Protein AF-A0A444UTP2-F1 (afdb_monomer_lite)

Foldseek 3Di:
DDDDDDDDDDDDDDDDDDDDDDPPDDPPVPPPDDDPVRVVVVCPDPVNVVVVVVVVVVVVVVVVVVVVVVVVCVVPDDDFDDDDDDDPQLQFAAEDEDPVVCVCVVPVPLPDPPPPAPLAVDDPLQLLVVLLVQLQDADHRYHYPCSQQSDYSDPDPRDPDDCLGSNVSNVLSRVCSNPFSLRRHFDWAWWDWPDPQKTWIKRDGGQGKIKIKIWGNAQAKDKTATPDPQDDQKWFWCDKNDPVDDGGDIDGRRIDIDGGSMITMTIDGDDD

Sequence (272 aa):
MTGEGSPAAETEKNGCVKVKLPEDQEEGLKFTGLSKEELLKVAGTPGWVRTRWALLILFWLGWLGMLAAAIAIIVQAPRCKLVPEQSWWHKGALYRIGAVAAFMDSNGDGTGDLAGHMASLVPQRLLGVYHTLLFTIPGTPVTNYGDEIGLRDEPGQAQKSDPQSLLSLYRSLSDLKGKERSLLYGEFQPLLSSSSSVFSYLRRWDQSERFLVALNFGESPAEVTLQDPLVPPEATVVLSSDPSRQAGVSLGLEKLTLHPSEALLLKFPYVA

Secondary structure (DSSP, 8-state):
--------------------------------PPPHHHHHHHHTSHHHHHHHHHHHHHHHHHHHHHHHHHHHHHHHSPPPPPPPP--GGGGS-EEE---GGGG--SS----S--TT-HHHHS-GGGHHHHHHHHHHSSS--EEETTTTTT--SSTT------TTSHHHHHHHHHHHHHH-HHHHTPEEEEE-BSSTTEEEEEEE-TTSPEEEEEEE-SSS-EEE-B--TTS-SEEEEEEESSTTSPTT-EEESTTEEE-TT-EEEEEEPPP-

Structure (mmCIF, N/CA/C/O backbone):
data_AF-A0A444UTP2-F1
#
_entry.id   AF-A0A444UTP2-F1
#
loop_
_atom_site.group_PDB
_atom_site.id
_atom_site.type_symbol
_atom_site.label_atom_id
_atom_site.label_alt_id
_atom_site.label_comp_id
_atom_site.label_asym_id
_atom_site.label_entity_id
_atom_site.label_seq_id
_atom_site.pdbx_PDB_ins_code
_atom_site.Cartn_x
_atom_site.Cartn_y
_atom_site.Cartn_z
_atom_site.occupancy
_atom_site.B_iso_or_equiv
_atom_site.auth_seq_id
_atom_site.auth_comp_id
_atom_site.auth_asym_id
_atom_site.auth_atom_id
_atom_site.pdbx_PDB_model_num
ATOM 1 N N . MET A 1 1 ? 57.244 -23.702 89.734 1.00 40.88 1 MET A N 1
ATOM 2 C CA . MET A 1 1 ? 56.245 -22.635 89.526 1.00 40.88 1 MET A CA 1
ATOM 3 C C . MET A 1 1 ? 55.156 -22.857 90.578 1.00 40.88 1 MET A C 1
ATOM 5 O O . MET A 1 1 ? 54.270 -23.654 90.329 1.00 40.88 1 MET A O 1
ATOM 9 N N . THR A 1 2 ? 55.381 -22.572 91.870 1.00 31.11 2 THR A N 1
ATOM 10 C CA . THR A 1 2 ? 55.180 -21.271 92.569 1.00 31.11 2 THR A CA 1
ATOM 11 C C . THR A 1 2 ? 53.835 -20.625 92.190 1.00 31.11 2 THR A C 1
ATOM 13 O O . THR A 1 2 ? 53.678 -20.272 91.030 1.00 31.11 2 THR A O 1
ATOM 16 N N . GLY A 1 3 ? 52.847 -20.438 93.068 1.00 30.58 3 GLY A N 1
ATOM 17 C CA . GLY A 1 3 ? 52.829 -20.553 94.525 1.00 30.58 3 GLY A CA 1
ATOM 18 C C . GLY A 1 3 ? 51.412 -20.456 95.113 1.00 30.58 3 GLY A C 1
ATOM 19 O O . GLY A 1 3 ? 50.444 -20.181 94.406 1.00 30.58 3 GLY A O 1
ATOM 20 N N . GLU A 1 4 ? 51.341 -20.732 96.415 1.00 39.34 4 GLU A N 1
ATOM 21 C CA . GLU A 1 4 ? 50.205 -20.531 97.322 1.00 39.34 4 GLU A CA 1
ATOM 22 C C . GLU A 1 4 ? 49.927 -19.041 97.589 1.00 39.34 4 GLU A C 1
ATOM 24 O O . GLU A 1 4 ? 50.823 -18.206 97.465 1.00 39.34 4 GLU A O 1
ATOM 29 N N . GLY A 1 5 ? 48.715 -18.726 98.062 1.00 30.27 5 GLY A N 1
ATOM 30 C CA . GLY A 1 5 ? 48.444 -17.455 98.740 1.00 30.27 5 GLY A CA 1
ATOM 31 C C . GLY A 1 5 ? 46.962 -17.093 98.859 1.00 30.27 5 GLY A C 1
ATOM 32 O O . GLY A 1 5 ? 46.373 -16.571 97.920 1.00 30.27 5 GLY A O 1
ATOM 33 N N . SER A 1 6 ? 46.380 -17.310 100.041 1.00 34.59 6 SER A N 1
ATOM 34 C CA . SER A 1 6 ? 45.286 -16.472 100.576 1.00 34.59 6 SER A CA 1
ATOM 35 C C . SER A 1 6 ? 45.901 -15.144 101.081 1.00 34.59 6 SER A C 1
ATOM 37 O O . SER A 1 6 ? 47.084 -15.179 101.436 1.00 34.59 6 SER A O 1
ATOM 39 N N . PRO A 1 7 ? 45.196 -13.987 101.139 1.00 41.47 7 PRO A N 1
ATOM 40 C CA . PRO A 1 7 ? 44.212 -13.734 102.204 1.00 41.47 7 PRO A CA 1
ATOM 41 C C . PRO A 1 7 ? 43.029 -12.804 101.824 1.00 41.47 7 PRO A C 1
ATOM 43 O O . PRO A 1 7 ? 42.925 -12.274 100.722 1.00 41.47 7 PRO A O 1
ATOM 46 N N . ALA A 1 8 ? 42.123 -12.629 102.789 1.00 40.22 8 ALA A N 1
ATOM 47 C CA . ALA A 1 8 ? 40.955 -11.752 102.771 1.00 40.22 8 ALA A CA 1
ATOM 48 C C . ALA A 1 8 ? 41.286 -10.242 102.820 1.00 40.22 8 ALA A C 1
ATOM 50 O O . ALA A 1 8 ? 42.273 -9.849 103.438 1.00 40.22 8 ALA A O 1
ATOM 51 N N . ALA A 1 9 ? 40.387 -9.410 102.272 1.00 31.97 9 ALA A N 1
ATOM 52 C CA . ALA A 1 9 ? 40.165 -8.018 102.685 1.00 31.97 9 ALA A CA 1
ATOM 53 C C . ALA A 1 9 ? 38.752 -7.535 102.275 1.00 31.97 9 ALA A C 1
ATOM 55 O O . ALA A 1 9 ? 38.414 -7.488 101.093 1.00 31.97 9 ALA A O 1
ATOM 56 N N . GLU A 1 10 ? 37.939 -7.194 103.277 1.00 36.00 10 GLU A N 1
ATOM 57 C CA . GLU A 1 10 ? 36.719 -6.368 103.209 1.00 36.00 10 GLU A CA 1
ATOM 58 C C . GLU A 1 10 ? 37.083 -4.954 102.714 1.00 36.00 10 GLU A C 1
ATOM 60 O O . GLU A 1 10 ? 38.145 -4.444 103.053 1.00 36.00 10 GLU A O 1
ATOM 65 N N . THR A 1 11 ? 36.344 -4.257 101.853 1.00 32.88 11 THR A N 1
ATOM 66 C CA . THR A 1 11 ? 35.195 -3.340 102.069 1.00 32.88 11 THR A CA 1
ATOM 67 C C . THR A 1 11 ? 35.162 -2.504 100.766 1.00 32.88 11 THR A C 1
ATOM 69 O O . THR A 1 11 ? 36.199 -2.308 100.149 1.00 32.88 11 THR A O 1
ATOM 72 N N . GLU A 1 12 ? 34.048 -2.076 100.175 1.00 34.00 12 GLU A N 1
ATOM 73 C CA . GLU A 1 12 ? 33.253 -0.930 100.613 1.00 34.00 12 GLU A CA 1
ATOM 74 C C . GLU A 1 12 ? 32.026 -0.778 99.685 1.00 34.00 12 GLU A C 1
ATOM 76 O O . GLU A 1 12 ? 32.031 -1.163 98.515 1.00 34.00 12 GLU A O 1
ATOM 81 N N . LYS A 1 13 ? 30.944 -0.247 100.252 1.00 47.31 13 LYS A N 1
ATOM 82 C CA . LYS A 1 13 ? 29.592 -0.131 99.688 1.00 47.31 13 LYS A CA 1
ATOM 83 C C . LYS A 1 13 ? 29.551 0.863 98.528 1.00 47.31 13 LYS A C 1
ATOM 85 O O . LYS A 1 13 ? 30.206 1.885 98.622 1.00 47.31 13 LYS A O 1
ATOM 90 N N . ASN A 1 14 ? 28.649 0.659 97.564 1.00 35.50 14 ASN A N 1
ATOM 91 C CA . ASN A 1 14 ? 27.865 1.757 96.984 1.00 35.50 14 ASN A CA 1
ATOM 92 C C . ASN A 1 14 ? 26.527 1.238 96.444 1.00 35.50 14 ASN A C 1
ATOM 94 O O . ASN A 1 14 ? 26.464 0.427 95.522 1.00 35.50 14 ASN A O 1
ATOM 98 N N . GLY A 1 15 ? 25.446 1.679 97.089 1.00 44.31 15 GLY A N 1
ATOM 99 C CA . GLY A 1 15 ? 24.079 1.325 96.740 1.00 44.31 15 GLY A CA 1
ATOM 100 C C . GLY A 1 15 ? 23.636 1.992 95.442 1.00 44.31 15 GLY A C 1
ATOM 101 O O . GLY A 1 15 ? 23.801 3.195 95.266 1.00 44.31 15 GLY A O 1
ATOM 102 N N . CYS A 1 16 ? 23.009 1.219 94.559 1.00 37.94 16 CYS A N 1
ATOM 103 C CA . CYS A 1 16 ? 22.213 1.766 93.470 1.00 37.94 16 CYS A CA 1
ATOM 104 C C . CYS A 1 16 ? 20.740 1.703 93.886 1.00 37.94 16 CYS A C 1
ATOM 106 O O . CYS A 1 16 ? 20.112 0.642 93.906 1.00 37.94 16 CYS A O 1
ATOM 108 N N . VAL A 1 17 ? 20.215 2.855 94.299 1.00 39.88 17 VAL A N 1
ATOM 109 C CA . VAL A 1 17 ? 18.793 3.068 94.567 1.00 39.88 17 VAL A CA 1
ATOM 110 C C . VAL A 1 17 ? 18.045 2.961 93.237 1.00 39.88 17 VAL A C 1
ATOM 112 O O . VAL A 1 17 ? 18.311 3.716 92.306 1.00 39.88 17 VAL A O 1
ATOM 115 N N . LYS A 1 18 ? 17.097 2.022 93.144 1.00 44.66 18 LYS A N 1
ATOM 116 C CA . LYS A 1 18 ? 16.150 1.934 92.024 1.00 44.66 18 LYS A CA 1
ATOM 117 C C . LYS A 1 18 ? 15.232 3.154 92.045 1.00 44.66 18 LYS A C 1
ATOM 119 O O . LYS A 1 18 ? 14.223 3.154 92.746 1.00 44.66 18 LYS A O 1
ATOM 124 N N . VAL A 1 19 ? 15.557 4.164 91.248 1.00 48.91 19 VAL A N 1
ATOM 125 C CA . VAL A 1 19 ? 14.618 5.227 90.887 1.00 48.91 19 VAL A CA 1
ATOM 126 C C . VAL A 1 19 ? 13.938 4.804 89.587 1.00 48.91 19 VAL A C 1
ATOM 128 O O . VAL A 1 19 ? 14.565 4.765 88.533 1.00 48.91 19 VAL A O 1
ATOM 131 N N . LYS A 1 20 ? 12.657 4.432 89.669 1.00 48.50 20 LYS A N 1
ATOM 132 C CA . LYS A 1 20 ? 11.790 4.332 88.491 1.00 48.50 20 LYS A CA 1
ATOM 133 C C . LYS A 1 20 ? 11.393 5.754 88.101 1.00 48.50 20 LYS A C 1
ATOM 135 O O . LYS A 1 20 ? 10.619 6.377 88.821 1.00 48.50 20 LYS A O 1
ATOM 140 N N . LEU A 1 21 ? 11.929 6.248 86.991 1.00 44.38 21 LEU A N 1
ATOM 141 C CA . LEU A 1 21 ? 11.354 7.383 86.273 1.00 44.38 21 LEU A CA 1
ATOM 142 C C . LEU A 1 21 ? 10.344 6.825 85.255 1.00 44.38 21 LEU A C 1
ATOM 144 O O . LEU A 1 21 ? 10.640 5.786 84.658 1.00 44.38 21 LEU A O 1
ATOM 148 N N . PRO A 1 22 ? 9.148 7.422 85.108 1.00 43.16 22 PRO A N 1
ATOM 149 C CA . PRO A 1 22 ? 8.134 6.923 84.186 1.00 43.16 22 PRO A CA 1
ATOM 150 C C . PRO A 1 22 ? 8.636 7.003 82.744 1.00 43.16 22 PRO A C 1
ATOM 152 O O . PRO A 1 22 ? 9.287 7.972 82.358 1.00 43.16 22 PRO A O 1
ATOM 155 N N . GLU A 1 23 ? 8.332 5.970 81.961 1.00 43.88 23 GLU A N 1
ATOM 156 C CA . GLU A 1 23 ? 8.466 5.979 80.507 1.00 43.88 23 GLU A CA 1
ATOM 157 C C . GLU A 1 23 ? 7.463 6.972 79.912 1.00 43.88 23 GLU A C 1
ATOM 159 O O . GLU A 1 23 ? 6.379 6.591 79.475 1.00 43.88 23 GLU A O 1
ATOM 164 N N . ASP A 1 24 ? 7.838 8.245 79.855 1.00 43.91 24 ASP A N 1
ATOM 165 C CA . ASP A 1 24 ? 7.252 9.183 78.901 1.00 43.91 24 ASP A CA 1
ATOM 166 C C . ASP A 1 24 ? 7.898 8.898 77.531 1.00 43.91 24 ASP A C 1
ATOM 168 O O . ASP A 1 24 ? 8.785 9.607 77.053 1.00 43.91 24 ASP A O 1
ATOM 172 N N . GLN A 1 25 ? 7.515 7.758 76.945 1.00 40.00 25 GLN A N 1
ATOM 173 C CA . GLN A 1 25 ? 7.851 7.375 75.578 1.00 40.00 25 GLN A CA 1
ATOM 174 C C . GLN A 1 25 ? 7.022 8.207 74.594 1.00 40.00 25 GLN A C 1
ATOM 176 O O . GLN A 1 25 ? 5.799 8.107 74.549 1.00 40.00 25 GLN A O 1
ATOM 181 N N . GLU A 1 26 ? 7.751 8.962 73.777 1.00 42.97 26 GLU A N 1
ATOM 182 C CA . GLU A 1 26 ? 7.474 9.219 72.364 1.00 42.97 26 GLU A CA 1
ATOM 183 C C . GLU A 1 26 ? 6.091 9.800 72.028 1.00 42.97 26 GLU A C 1
ATOM 185 O O . GLU A 1 26 ? 5.125 9.092 71.735 1.00 42.97 26 GLU A O 1
ATOM 190 N N . GLU A 1 27 ? 6.055 11.130 71.902 1.00 42.25 27 GLU A N 1
ATOM 191 C CA . GLU A 1 27 ? 5.113 11.844 71.036 1.00 42.25 27 GLU A CA 1
ATOM 192 C C . GLU A 1 27 ? 5.317 11.449 69.558 1.00 42.25 27 GLU A C 1
ATOM 194 O O . GLU A 1 27 ? 5.752 12.227 68.712 1.00 42.25 27 GLU A O 1
ATOM 199 N N . GLY A 1 28 ? 4.988 10.210 69.210 1.00 42.16 28 GLY A N 1
ATOM 200 C CA . GLY A 1 28 ? 4.460 9.917 67.891 1.00 42.16 28 GLY A CA 1
ATOM 201 C C . GLY A 1 28 ? 2.991 10.305 67.925 1.00 42.16 28 GLY A C 1
ATOM 202 O O . GLY A 1 28 ? 2.258 9.800 68.774 1.00 42.16 28 GLY A O 1
ATOM 203 N N . LEU A 1 29 ? 2.542 11.182 67.023 1.00 51.19 29 LEU A N 1
ATOM 204 C CA . LEU A 1 29 ? 1.120 11.406 66.737 1.00 51.19 29 LEU A CA 1
ATOM 205 C C . LEU A 1 29 ? 0.493 10.072 66.299 1.00 51.19 29 LEU A C 1
ATOM 207 O O . LEU A 1 29 ? 0.354 9.764 65.116 1.00 51.19 29 LEU A O 1
ATOM 211 N N . LYS A 1 30 ? 0.181 9.229 67.281 1.00 52.62 30 LYS A N 1
ATOM 212 C CA . LYS A 1 30 ? -0.397 7.908 67.122 1.00 52.62 30 LYS A CA 1
ATOM 213 C C . LYS A 1 30 ? -1.819 8.157 66.678 1.00 52.62 30 LYS A C 1
ATOM 215 O O . LYS A 1 30 ? -2.626 8.623 67.471 1.00 52.62 30 LYS A O 1
ATOM 220 N N . PHE A 1 31 ? -2.073 7.924 65.393 1.00 55.53 31 PHE A N 1
ATOM 221 C CA . PHE A 1 31 ? -3.365 8.101 64.740 1.00 55.53 31 PHE A CA 1
ATOM 222 C C . PHE A 1 31 ? -4.510 7.698 65.683 1.00 55.53 31 PHE A C 1
ATOM 224 O O . PHE A 1 31 ? -4.752 6.513 65.922 1.00 55.53 31 PHE A O 1
ATOM 231 N N . THR A 1 32 ? -5.181 8.697 66.255 1.00 63.25 32 THR A N 1
ATOM 232 C CA . THR A 1 32 ? -6.295 8.539 67.191 1.00 63.25 32 THR A CA 1
ATOM 233 C C . THR A 1 32 ? -7.563 8.252 66.394 1.00 63.25 32 THR A C 1
ATOM 235 O O . THR A 1 32 ? -8.497 9.046 66.332 1.00 63.25 32 THR A O 1
ATOM 238 N N . GLY A 1 33 ? -7.585 7.112 65.704 1.00 71.62 33 GLY A N 1
ATOM 239 C CA . GLY A 1 33 ? -8.826 6.609 65.128 1.00 71.62 33 GLY A CA 1
ATOM 240 C C . GLY A 1 33 ? -9.875 6.413 66.228 1.00 71.62 33 GLY A C 1
ATOM 241 O O . GLY A 1 33 ? -9.533 6.073 67.360 1.00 71.62 33 GLY A O 1
ATOM 242 N N . LEU A 1 34 ? -11.154 6.607 65.896 1.00 76.00 34 LEU A N 1
ATOM 243 C CA . LEU A 1 34 ? -12.249 6.252 66.802 1.00 76.00 34 LEU A CA 1
ATOM 244 C C . LEU A 1 34 ? -12.203 4.749 67.119 1.00 76.00 34 LEU A C 1
ATOM 246 O O . LEU A 1 34 ? -12.039 3.924 66.214 1.00 76.00 34 LEU A O 1
ATOM 250 N N . SER A 1 35 ? -12.427 4.380 68.381 1.00 80.69 35 SER A N 1
ATOM 251 C CA . SER A 1 35 ? -12.623 2.975 68.748 1.00 80.69 35 SER A CA 1
ATOM 252 C C . SER A 1 35 ? -13.912 2.418 68.115 1.00 80.69 35 SER A C 1
ATOM 254 O O . SER A 1 35 ? -14.852 3.157 67.812 1.00 80.69 35 SER A O 1
ATOM 256 N N . LYS A 1 36 ? -13.995 1.093 67.908 1.00 78.69 36 LYS A N 1
ATOM 257 C CA . LYS A 1 36 ? -15.171 0.424 67.301 1.00 78.69 36 LYS A CA 1
ATOM 258 C C . LYS A 1 36 ? -16.488 0.826 67.978 1.00 78.69 36 LYS A C 1
ATOM 260 O O . LYS A 1 36 ? -17.503 1.006 67.310 1.00 78.69 36 LYS A O 1
ATOM 265 N N . GLU A 1 37 ? -16.470 0.944 69.300 1.00 79.00 37 GLU A N 1
ATOM 266 C CA . GLU A 1 37 ? -17.649 1.243 70.113 1.00 79.00 37 GLU A CA 1
ATOM 267 C C . GLU A 1 37 ? -18.096 2.699 69.965 1.00 79.00 37 GLU A C 1
ATOM 269 O O . GLU A 1 37 ? -19.291 2.975 69.850 1.00 79.00 37 GLU A O 1
ATOM 274 N N . GLU A 1 38 ? -17.146 3.631 69.894 1.00 78.88 38 GLU A N 1
ATOM 275 C CA . GLU A 1 38 ? -17.419 5.044 69.626 1.00 78.88 38 GLU A CA 1
ATOM 276 C C . GLU A 1 38 ? -17.933 5.245 68.197 1.00 78.88 38 GLU A C 1
ATOM 278 O O . GLU A 1 38 ? -18.859 6.026 67.969 1.00 78.88 38 GLU A O 1
ATOM 283 N N . LEU A 1 39 ? -17.397 4.488 67.236 1.00 76.38 39 LEU A N 1
ATOM 284 C CA . LEU A 1 39 ? -17.802 4.567 65.835 1.00 76.38 39 LEU A CA 1
ATOM 285 C C . LEU A 1 39 ? -19.239 4.070 65.637 1.00 76.38 39 LEU A C 1
ATOM 287 O O . LEU A 1 39 ? -20.014 4.688 64.909 1.00 76.38 39 LEU A O 1
ATOM 291 N N . LEU A 1 40 ? -19.628 2.991 66.322 1.00 78.75 40 LEU A N 1
ATOM 292 C CA . LEU A 1 40 ? -20.988 2.450 66.256 1.00 78.75 40 LEU A CA 1
ATOM 293 C C . LEU A 1 40 ? -22.035 3.396 66.864 1.00 78.75 40 LEU A C 1
ATOM 295 O O . LEU A 1 40 ? -23.143 3.482 66.330 1.00 78.75 40 LEU A O 1
ATOM 299 N N . LYS A 1 41 ? -21.684 4.153 67.918 1.00 78.44 41 LYS A N 1
ATOM 300 C CA . LYS A 1 41 ? -22.572 5.175 68.507 1.00 78.44 41 LYS A CA 1
ATOM 301 C C . LYS A 1 41 ? -22.927 6.272 67.501 1.00 78.44 41 LYS A C 1
ATOM 303 O O . LYS A 1 41 ? -24.083 6.681 67.427 1.00 78.44 41 LYS A O 1
ATOM 308 N N . VAL A 1 42 ? -21.959 6.716 66.697 1.00 76.69 42 VAL A N 1
ATOM 309 C CA . VAL A 1 42 ? -22.180 7.733 65.653 1.00 76.69 42 VAL A CA 1
ATOM 310 C C . VAL A 1 42 ? -22.856 7.122 64.418 1.00 76.69 42 VAL A C 1
ATOM 312 O O . VAL A 1 42 ? -23.779 7.716 63.852 1.00 76.69 42 VAL A O 1
ATOM 315 N N . ALA A 1 43 ? -22.458 5.907 64.031 1.00 76.12 43 ALA A N 1
ATOM 316 C CA . ALA A 1 43 ? -22.935 5.237 62.823 1.00 76.12 43 ALA A CA 1
ATOM 317 C C . ALA A 1 43 ? -24.424 4.843 62.858 1.00 76.12 43 ALA A C 1
ATOM 319 O O . ALA A 1 43 ? -25.044 4.726 61.801 1.00 76.12 43 ALA A O 1
ATOM 320 N N . GLY A 1 44 ? -24.999 4.644 64.050 1.00 78.44 44 GLY A N 1
ATOM 321 C CA . GLY A 1 44 ? -26.414 4.301 64.235 1.00 78.44 44 GLY A CA 1
ATOM 322 C C . GLY A 1 44 ? -27.383 5.489 64.194 1.00 78.44 44 GLY A C 1
ATOM 323 O O . GLY A 1 44 ? -28.595 5.283 64.234 1.00 78.44 44 GLY A O 1
ATOM 324 N N . THR A 1 45 ? -26.888 6.730 64.124 1.00 88.62 45 THR A N 1
ATOM 325 C CA . THR A 1 45 ? -27.760 7.913 64.123 1.00 88.62 45 THR A CA 1
ATOM 326 C C . THR A 1 45 ? -28.621 7.974 62.850 1.00 88.62 45 THR A C 1
ATOM 328 O O . THR A 1 45 ? -28.130 7.702 61.750 1.00 88.62 45 THR A O 1
ATOM 331 N N . PRO A 1 46 ? -29.908 8.365 62.941 1.00 85.50 46 PRO A N 1
ATOM 332 C CA . PRO A 1 46 ? -30.815 8.373 61.788 1.00 85.50 46 PRO A CA 1
ATOM 333 C C . PRO A 1 46 ? -30.349 9.307 60.660 1.00 85.50 46 PRO A C 1
ATOM 335 O O . PRO A 1 46 ? -30.605 9.026 59.490 1.00 85.50 46 PRO A O 1
ATOM 338 N N . GLY A 1 47 ? -29.624 10.383 60.991 1.00 87.38 47 GLY A N 1
ATOM 339 C CA . GLY A 1 47 ? -28.971 11.253 60.010 1.00 87.38 47 GLY A CA 1
ATOM 340 C C . GLY A 1 47 ? -27.884 10.524 59.216 1.00 87.38 47 GLY A C 1
ATOM 341 O O . GLY A 1 47 ? -27.918 10.537 57.988 1.00 87.38 47 GLY A O 1
ATOM 342 N N . TRP A 1 48 ? -26.975 9.813 59.893 1.00 85.31 48 TRP A N 1
ATOM 343 C CA . TRP A 1 48 ? -25.893 9.080 59.229 1.00 85.31 48 TRP A CA 1
ATOM 344 C C . TRP A 1 48 ? -26.390 7.878 58.422 1.00 85.31 48 TRP A C 1
ATOM 346 O O . TRP A 1 48 ? -25.897 7.616 57.325 1.00 85.31 48 TRP A O 1
ATOM 356 N N . VAL A 1 49 ? -27.428 7.187 58.906 1.00 87.75 49 VAL A N 1
ATOM 357 C CA . VAL A 1 49 ? -28.080 6.104 58.157 1.00 87.75 49 VAL A CA 1
ATOM 358 C C . VAL A 1 49 ? -28.653 6.626 56.836 1.00 87.75 49 VAL A C 1
ATOM 360 O O . VAL A 1 49 ? -28.407 6.015 55.795 1.00 87.75 49 VAL A O 1
ATOM 363 N N . ARG A 1 50 ? -29.357 7.769 56.844 1.00 91.81 50 ARG A N 1
ATOM 364 C CA . ARG A 1 50 ? -29.873 8.406 55.617 1.00 91.81 50 ARG A CA 1
ATOM 365 C C . ARG A 1 50 ? -28.746 8.820 54.672 1.00 91.81 50 ARG A C 1
ATOM 367 O O . ARG A 1 50 ? -28.836 8.528 53.484 1.00 91.81 50 ARG A O 1
ATOM 374 N N . THR A 1 51 ? -27.673 9.418 55.192 1.00 93.19 51 THR A N 1
ATOM 375 C CA . THR A 1 51 ? -26.496 9.793 54.392 1.00 93.19 51 THR A CA 1
ATOM 376 C C . THR A 1 51 ? -25.839 8.579 53.741 1.00 93.19 51 THR A C 1
ATOM 378 O O . THR A 1 51 ? -25.533 8.617 52.554 1.00 93.19 51 THR A O 1
ATOM 381 N N . ARG A 1 52 ? -25.688 7.460 54.462 1.00 92.75 52 ARG A N 1
ATOM 382 C CA . ARG A 1 52 ? -25.133 6.217 53.902 1.00 92.75 52 ARG A CA 1
ATOM 383 C C . ARG A 1 52 ? -26.003 5.655 52.780 1.00 92.75 52 ARG A C 1
ATOM 385 O O . ARG A 1 52 ? -25.467 5.253 51.754 1.00 92.75 52 ARG A O 1
ATOM 392 N N . TRP A 1 53 ? -27.325 5.635 52.955 1.00 94.12 53 TRP A N 1
ATOM 393 C CA . TRP A 1 53 ? -28.246 5.211 51.896 1.00 94.12 53 TRP A CA 1
ATOM 394 C C . TRP A 1 53 ? -28.195 6.148 50.684 1.00 94.12 53 TRP A C 1
ATOM 396 O O . TRP A 1 53 ? -28.146 5.662 49.560 1.00 94.12 53 TRP A O 1
ATOM 406 N N . ALA A 1 54 ? -28.128 7.467 50.892 1.00 95.81 54 ALA A N 1
ATOM 407 C CA . ALA A 1 54 ? -27.980 8.437 49.808 1.00 95.81 54 ALA A CA 1
ATOM 408 C C . ALA A 1 54 ? -26.665 8.242 49.031 1.00 95.81 54 ALA A C 1
ATOM 410 O O . ALA A 1 54 ? -26.686 8.185 47.804 1.00 95.81 54 ALA A O 1
ATOM 411 N N . LEU A 1 55 ? -25.540 8.063 49.734 1.00 95.94 55 LEU A N 1
ATOM 412 C CA . LEU A 1 55 ? -24.238 7.771 49.124 1.00 95.94 55 LEU A CA 1
ATOM 413 C C . LEU A 1 55 ? -24.242 6.434 48.373 1.00 95.94 55 LEU A C 1
ATOM 415 O O . LEU A 1 55 ? -23.687 6.352 47.282 1.00 95.94 55 LEU A O 1
ATOM 419 N N . LEU A 1 56 ? -24.896 5.403 48.918 1.00 96.69 56 LEU A N 1
ATOM 420 C CA . LEU A 1 56 ? -25.016 4.099 48.266 1.00 96.69 56 LEU A CA 1
ATOM 421 C C . LEU A 1 56 ? -25.849 4.190 46.979 1.00 96.69 56 LEU A C 1
ATOM 423 O O . LEU A 1 56 ? -25.457 3.633 45.958 1.00 96.69 56 LEU A O 1
ATOM 427 N N . ILE A 1 57 ? -26.969 4.917 47.005 1.00 97.44 57 ILE A N 1
ATOM 428 C CA . ILE A 1 57 ? -27.796 5.159 45.814 1.00 97.44 57 ILE A CA 1
ATOM 429 C C . ILE A 1 57 ? -26.995 5.932 44.763 1.00 97.44 57 ILE A C 1
ATOM 431 O O . ILE A 1 57 ? -26.981 5.538 43.601 1.00 97.44 57 ILE A O 1
ATOM 435 N N . LEU A 1 58 ? -26.291 6.993 45.163 1.00 97.81 58 LEU A N 1
ATOM 436 C CA . LEU A 1 58 ? -25.484 7.807 44.252 1.00 97.81 58 LEU A CA 1
ATOM 437 C C . LEU A 1 58 ? -24.335 6.992 43.641 1.00 97.81 58 LEU A C 1
ATOM 439 O O . LEU A 1 58 ? -24.086 7.098 42.442 1.00 97.81 58 LEU A O 1
ATOM 443 N N . PHE A 1 59 ? -23.701 6.117 44.427 1.00 97.94 59 PHE A N 1
ATOM 444 C CA . PHE A 1 59 ? -22.706 5.162 43.940 1.00 97.94 59 PHE A CA 1
ATOM 445 C C . PHE A 1 59 ? -23.283 4.235 42.863 1.00 97.94 59 PHE A C 1
ATOM 447 O O . PHE A 1 59 ? -22.704 4.129 41.785 1.00 97.94 59 PHE A O 1
ATOM 454 N N . TRP A 1 60 ? -24.437 3.606 43.108 1.00 98.06 60 TRP A N 1
ATOM 455 C CA . TRP A 1 60 ? -25.059 2.709 42.128 1.00 98.06 60 TRP A CA 1
ATOM 456 C C . TRP A 1 60 ? -25.566 3.441 40.885 1.00 98.06 60 TRP A C 1
ATOM 458 O O . TRP A 1 60 ? -25.430 2.914 39.784 1.00 98.06 60 TRP A O 1
ATOM 468 N N . LEU A 1 61 ? -26.096 4.659 41.028 1.00 98.06 61 LEU A N 1
ATOM 469 C CA . LEU A 1 61 ? -26.471 5.502 39.891 1.00 98.06 61 LEU A CA 1
ATOM 470 C C . LEU A 1 61 ? -25.249 5.879 39.047 1.00 98.06 61 LEU A C 1
ATOM 472 O O . LEU A 1 61 ? -25.301 5.771 37.825 1.00 98.06 61 LEU A O 1
ATOM 476 N N . GLY A 1 62 ? -24.140 6.266 39.683 1.00 98.06 62 GLY A N 1
ATOM 477 C CA . GLY A 1 62 ? -22.879 6.546 38.997 1.00 98.06 62 GLY A CA 1
ATOM 478 C C . GLY A 1 62 ? -22.303 5.308 38.309 1.00 98.06 62 GLY A C 1
ATOM 479 O O . GLY A 1 62 ? -21.878 5.387 37.159 1.00 98.06 62 GLY A O 1
ATOM 480 N N . TRP A 1 63 ? -22.351 4.150 38.972 1.00 98.19 63 TRP A N 1
ATOM 481 C CA . TRP A 1 63 ? -21.899 2.876 38.413 1.00 98.19 63 TRP A CA 1
ATOM 482 C C . TRP A 1 63 ? -22.740 2.449 37.202 1.00 98.19 63 TRP A C 1
ATOM 484 O O . TRP A 1 63 ? -22.186 2.131 36.151 1.00 98.19 63 TRP A O 1
ATOM 494 N N . LEU A 1 64 ? -24.072 2.514 37.306 1.00 98.31 64 LEU A N 1
ATOM 495 C CA . LEU A 1 64 ? -24.985 2.231 36.193 1.00 98.31 64 LEU A CA 1
ATOM 496 C C . LEU A 1 64 ? -24.808 3.232 35.047 1.00 98.31 64 LEU A C 1
ATOM 498 O O . LEU A 1 64 ? -24.827 2.834 33.885 1.00 98.31 64 LEU A O 1
ATOM 502 N N . GLY A 1 65 ? -24.597 4.514 35.357 1.00 98.25 65 GLY A N 1
ATOM 503 C CA . GLY A 1 65 ? -24.305 5.546 34.363 1.00 98.25 65 GLY A CA 1
ATOM 504 C C . GLY A 1 65 ? -22.997 5.279 33.617 1.00 98.25 65 GLY A C 1
ATOM 505 O O . GLY A 1 65 ? -22.964 5.353 32.391 1.00 98.25 65 GLY A O 1
ATOM 506 N N . MET A 1 66 ? -21.940 4.891 34.335 1.00 97.88 66 MET A N 1
ATOM 507 C CA . MET A 1 66 ? -20.657 4.502 33.743 1.00 97.88 66 MET A CA 1
ATOM 508 C C . MET A 1 66 ? -20.799 3.257 32.857 1.00 97.88 66 MET A C 1
ATOM 510 O O . MET A 1 66 ? -20.267 3.233 31.748 1.00 97.88 66 MET A O 1
ATOM 514 N N . LEU A 1 67 ? -21.563 2.253 33.301 1.00 98.06 67 LEU A N 1
ATOM 515 C CA . LEU A 1 67 ? -21.861 1.055 32.515 1.00 98.06 67 LEU A CA 1
ATOM 516 C C . LEU A 1 67 ? -22.627 1.400 31.229 1.00 98.06 67 LEU A C 1
ATOM 518 O O . LEU A 1 67 ? -22.262 0.938 30.149 1.00 98.06 67 LEU A O 1
ATOM 522 N N . ALA A 1 68 ? -23.663 2.236 31.325 1.00 97.94 68 ALA A N 1
ATOM 523 C CA . ALA A 1 68 ? -24.444 2.674 30.174 1.00 97.94 68 ALA A CA 1
ATOM 524 C C . ALA A 1 68 ? -23.595 3.482 29.181 1.00 97.94 68 ALA A C 1
ATOM 526 O O . ALA A 1 68 ? -23.693 3.257 27.976 1.00 97.94 68 ALA A O 1
ATOM 527 N N . ALA A 1 69 ? -22.723 4.368 29.672 1.00 97.56 69 ALA A N 1
ATOM 528 C CA . ALA A 1 69 ? -21.788 5.117 28.838 1.00 97.56 69 ALA A CA 1
ATOM 529 C C . ALA A 1 69 ? -20.797 4.188 28.117 1.00 97.56 69 ALA A C 1
ATOM 531 O O . ALA A 1 69 ? -20.578 4.345 26.918 1.00 97.56 69 ALA A O 1
ATOM 532 N N . ALA A 1 70 ? -20.256 3.179 28.809 1.00 97.56 70 ALA A N 1
ATOM 533 C CA . ALA A 1 70 ? -19.373 2.186 28.198 1.00 97.56 70 ALA A CA 1
ATOM 534 C C . ALA A 1 70 ? -20.077 1.408 27.072 1.00 97.56 70 ALA A C 1
ATOM 536 O O . ALA A 1 70 ? -19.525 1.257 25.982 1.00 97.56 70 ALA A O 1
ATOM 537 N N . ILE A 1 71 ? -21.323 0.975 27.298 1.00 97.31 71 ILE A N 1
ATOM 538 C CA . ILE A 1 71 ? -22.139 0.309 26.272 1.00 97.31 71 ILE A CA 1
ATOM 539 C C . ILE A 1 71 ? -22.411 1.260 25.098 1.00 97.31 71 ILE A C 1
ATOM 541 O O . ILE A 1 71 ? -22.266 0.864 23.943 1.00 97.31 71 ILE A O 1
ATOM 545 N N . ALA A 1 72 ? -22.763 2.518 25.375 1.00 96.88 72 ALA A N 1
ATOM 546 C CA . ALA A 1 72 ? -23.038 3.514 24.345 1.00 96.88 72 ALA A CA 1
ATOM 547 C C . ALA A 1 72 ? -21.816 3.774 23.450 1.00 96.88 72 ALA A C 1
ATOM 549 O O . ALA A 1 72 ? -21.973 3.814 22.231 1.00 96.88 72 ALA A O 1
ATOM 550 N N . ILE A 1 73 ? -20.609 3.870 24.024 1.00 96.00 73 ILE A N 1
ATOM 551 C CA . ILE A 1 73 ? -19.358 4.026 23.264 1.00 96.00 73 ILE A CA 1
ATOM 552 C C . ILE A 1 73 ? -19.146 2.834 22.322 1.00 96.00 73 ILE A C 1
ATOM 554 O O . ILE A 1 73 ? -18.854 3.037 21.149 1.00 96.00 73 ILE A O 1
ATOM 558 N N . ILE A 1 74 ? -19.342 1.599 22.796 1.00 94.50 74 ILE A N 1
ATOM 559 C CA . ILE A 1 74 ? -19.162 0.390 21.970 1.00 94.50 74 ILE A CA 1
ATOM 560 C C . ILE A 1 74 ? -20.181 0.337 20.824 1.00 94.50 74 ILE A C 1
ATOM 562 O O . ILE A 1 74 ? -19.838 -0.054 19.712 1.00 94.50 74 ILE A O 1
ATOM 566 N N . VAL A 1 75 ? -21.434 0.719 21.082 1.00 94.38 75 VAL A N 1
ATOM 567 C CA . VAL A 1 75 ? -22.502 0.697 20.069 1.00 94.38 75 VAL A CA 1
ATOM 568 C C . VAL A 1 75 ? -22.315 1.795 19.019 1.00 94.38 75 VAL A C 1
ATOM 570 O O . VAL A 1 75 ? -22.620 1.567 17.850 1.00 94.38 75 VAL A O 1
ATOM 573 N N . GLN A 1 76 ? -21.825 2.971 19.420 1.00 93.19 76 GLN A N 1
ATOM 574 C CA . GLN A 1 76 ? -21.580 4.100 18.516 1.00 93.19 76 GLN A CA 1
ATOM 575 C C . GLN A 1 76 ? -20.252 3.987 17.760 1.00 93.19 76 GLN A C 1
ATOM 577 O O . GLN A 1 76 ? -20.110 4.593 16.699 1.00 93.19 76 GLN A O 1
ATOM 582 N N . ALA A 1 77 ? -19.285 3.228 18.283 1.00 90.44 77 ALA A N 1
ATOM 583 C CA . ALA A 1 77 ? -18.006 3.031 17.620 1.00 90.44 77 ALA A CA 1
ATOM 584 C C . ALA A 1 77 ? -18.210 2.374 16.239 1.00 90.44 77 ALA A C 1
ATOM 586 O O . ALA A 1 77 ? -18.866 1.328 16.140 1.00 90.44 77 ALA A O 1
ATOM 587 N N . PRO A 1 78 ? -17.653 2.955 15.159 1.00 87.62 78 PRO A N 1
ATOM 588 C CA . PRO A 1 78 ? -17.730 2.350 13.840 1.00 87.62 78 PRO A CA 1
ATOM 589 C C . PRO A 1 78 ? -17.035 0.987 13.863 1.00 87.62 78 PRO A C 1
ATOM 591 O O . PRO A 1 78 ? -15.966 0.816 14.449 1.00 87.62 78 PRO A O 1
ATOM 594 N N . ARG A 1 79 ? -17.659 -0.006 13.229 1.00 87.12 79 ARG A N 1
ATOM 595 C CA . ARG A 1 79 ? -17.087 -1.351 13.129 1.00 87.12 79 ARG A CA 1
ATOM 596 C C . ARG A 1 79 ? -15.976 -1.366 12.089 1.00 87.12 79 ARG A C 1
ATOM 598 O O . ARG A 1 79 ? -16.122 -0.758 11.031 1.00 87.12 79 ARG A O 1
ATOM 605 N N . CYS A 1 80 ? -14.925 -2.134 12.355 1.00 84.50 80 CYS A N 1
ATOM 606 C CA . CYS A 1 80 ? -13.903 -2.410 11.353 1.00 84.50 80 CYS A CA 1
ATOM 607 C C . CYS A 1 80 ? -14.512 -3.152 10.157 1.00 84.50 80 CYS A C 1
ATOM 609 O O . CYS A 1 80 ? -15.416 -3.986 10.304 1.00 84.50 80 CYS A O 1
ATOM 611 N N . LYS A 1 81 ? -13.981 -2.885 8.967 1.00 87.94 81 LYS A N 1
ATOM 612 C CA . LYS A 1 81 ? -14.358 -3.594 7.743 1.00 87.94 81 LYS A CA 1
ATOM 613 C C . LYS A 1 81 ? -13.941 -5.062 7.869 1.00 87.94 81 LYS A C 1
ATOM 615 O O . LYS A 1 81 ? -12.800 -5.365 8.223 1.00 87.94 81 LYS A O 1
ATOM 620 N N . LEU A 1 82 ? -14.861 -5.983 7.574 1.00 88.19 82 LEU A N 1
ATOM 621 C CA . LEU A 1 82 ? -14.567 -7.418 7.599 1.00 88.19 82 LEU A CA 1
ATOM 622 C C . LEU A 1 82 ? -13.458 -7.742 6.593 1.00 88.19 82 LEU A C 1
ATOM 624 O O . LEU A 1 82 ? -13.491 -7.279 5.451 1.00 88.19 82 LEU A O 1
ATOM 628 N N . VAL A 1 83 ? -12.483 -8.546 7.019 1.00 88.25 83 VAL A N 1
ATOM 629 C CA . VAL A 1 83 ? -11.439 -9.045 6.121 1.00 88.25 83 VAL A CA 1
ATOM 630 C C . VAL A 1 83 ? -12.089 -10.039 5.154 1.00 88.25 83 VAL A C 1
ATOM 632 O O . VAL A 1 83 ? -12.696 -11.007 5.619 1.00 88.25 83 VAL A O 1
ATOM 635 N N . PRO A 1 84 ? -12.004 -9.815 3.832 1.00 88.44 84 PRO A N 1
ATOM 636 C CA . PRO A 1 84 ? -12.593 -10.723 2.857 1.00 88.44 84 PRO A CA 1
ATOM 637 C C . PRO A 1 84 ? -11.897 -12.088 2.909 1.00 88.44 84 PRO A C 1
ATOM 639 O O . PRO A 1 84 ? -10.684 -12.156 3.108 1.00 88.44 84 PRO A O 1
ATOM 642 N N . GLU A 1 85 ? -12.638 -13.174 2.693 1.00 89.12 85 GLU A N 1
ATOM 643 C CA . GLU A 1 85 ? -12.047 -14.509 2.574 1.00 89.12 85 GLU A CA 1
ATOM 644 C C . GLU A 1 85 ? -11.145 -14.562 1.329 1.00 89.12 85 GLU A C 1
ATOM 646 O O . GLU A 1 85 ? -11.576 -14.249 0.220 1.00 89.12 85 GLU A O 1
ATOM 651 N N . GLN A 1 86 ? -9.867 -14.901 1.520 1.00 86.31 86 GLN A N 1
ATOM 652 C CA . GLN A 1 86 ? -8.862 -14.906 0.457 1.00 86.31 86 GLN A CA 1
ATOM 653 C C . GLN A 1 86 ? -8.369 -16.324 0.180 1.00 86.31 86 GLN A C 1
ATOM 655 O O . GLN A 1 86 ? -7.846 -17.001 1.070 1.00 86.31 86 GLN A O 1
ATOM 660 N N . SER A 1 87 ? -8.437 -16.731 -1.085 1.00 91.44 87 SER A N 1
ATOM 661 C CA . SER A 1 87 ? -7.724 -17.904 -1.594 1.00 91.44 87 SER A CA 1
ATOM 662 C C . SER A 1 87 ? -6.204 -17.755 -1.441 1.00 91.44 87 SER A C 1
ATOM 664 O O . SER A 1 87 ? -5.677 -16.646 -1.326 1.00 91.44 87 SER A O 1
ATOM 666 N N . TRP A 1 88 ? -5.473 -18.872 -1.459 1.00 90.88 88 TRP A N 1
ATOM 667 C CA . TRP A 1 88 ? -4.024 -18.877 -1.221 1.00 90.88 88 TRP A CA 1
ATOM 668 C C . TRP A 1 88 ? -3.233 -18.024 -2.231 1.00 90.88 88 TRP A C 1
ATOM 670 O O . TRP A 1 88 ? -2.249 -17.399 -1.844 1.00 90.88 88 TRP A O 1
ATOM 680 N N . TRP A 1 89 ? -3.692 -17.927 -3.485 1.00 88.81 89 TRP A N 1
ATOM 681 C CA . TRP A 1 89 ? -3.028 -17.165 -4.553 1.00 88.81 89 TRP A CA 1
ATOM 682 C C . TRP A 1 89 ? -3.172 -15.640 -4.437 1.00 88.81 89 TRP A C 1
ATOM 684 O O . TRP A 1 89 ? -2.444 -14.914 -5.105 1.00 88.81 89 TRP A O 1
ATOM 694 N N . HIS A 1 90 ? -4.067 -15.119 -3.591 1.00 86.62 90 HIS A N 1
ATOM 695 C CA . HIS A 1 90 ? -4.182 -13.670 -3.357 1.00 86.62 90 HIS A CA 1
ATOM 696 C C . HIS A 1 90 ? -3.163 -13.140 -2.333 1.00 86.62 90 HIS A C 1
ATOM 698 O O . HIS A 1 90 ? -3.044 -11.931 -2.149 1.00 86.62 90 HIS A O 1
ATOM 704 N N . LYS A 1 91 ? -2.435 -14.032 -1.644 1.00 85.44 91 LYS A N 1
ATOM 705 C CA . LYS A 1 91 ? -1.548 -13.685 -0.519 1.00 85.44 91 LYS A CA 1
ATOM 706 C C . LYS A 1 91 ? -0.119 -13.306 -0.932 1.00 85.44 91 LYS A C 1
ATOM 708 O O . LYS A 1 91 ? 0.697 -13.027 -0.060 1.00 85.44 91 LYS A O 1
ATOM 713 N N . GLY A 1 92 ? 0.205 -13.307 -2.223 1.00 85.88 92 GLY A N 1
ATOM 714 C CA . GLY A 1 92 ? 1.557 -13.016 -2.699 1.00 85.88 92 GLY A CA 1
ATOM 715 C C . GLY A 1 92 ? 1.671 -13.018 -4.218 1.00 85.88 92 GLY A C 1
ATOM 716 O O . GLY A 1 92 ? 0.662 -13.076 -4.917 1.00 85.88 92 GLY A O 1
ATOM 717 N N . ALA A 1 93 ? 2.904 -12.935 -4.713 1.00 89.12 93 ALA A N 1
ATOM 718 C CA . ALA A 1 93 ? 3.198 -13.040 -6.137 1.00 89.12 93 ALA A CA 1
ATOM 719 C C . ALA A 1 93 ? 3.229 -14.494 -6.610 1.00 89.12 93 ALA A C 1
ATOM 721 O O . ALA A 1 93 ? 3.664 -15.388 -5.881 1.00 89.12 93 ALA A O 1
ATOM 722 N N . LEU A 1 94 ? 2.805 -14.712 -7.852 1.00 90.88 94 LEU A N 1
ATOM 723 C CA . LEU A 1 94 ? 3.007 -15.965 -8.566 1.00 90.88 94 LEU A CA 1
ATOM 724 C C . LEU A 1 94 ? 4.187 -15.819 -9.517 1.00 90.88 94 LEU A C 1
ATOM 726 O O . LEU A 1 94 ? 4.364 -14.783 -10.155 1.00 90.88 94 LEU A O 1
ATOM 730 N N . TYR A 1 95 ? 4.965 -16.887 -9.620 1.00 87.00 95 TYR A N 1
ATOM 731 C CA . TYR A 1 95 ? 6.196 -16.900 -10.385 1.00 87.00 95 TYR A CA 1
ATOM 732 C C . TYR A 1 95 ? 6.108 -17.942 -11.493 1.00 87.00 95 TYR A C 1
ATOM 734 O O . TYR A 1 95 ? 5.948 -19.137 -11.227 1.00 87.00 95 TYR A O 1
ATOM 742 N N . ARG A 1 96 ? 6.166 -17.489 -12.744 1.00 84.94 96 ARG A N 1
ATOM 743 C CA . ARG A 1 96 ? 6.088 -18.352 -13.916 1.00 84.94 96 ARG A CA 1
ATOM 744 C C . ARG A 1 96 ? 7.484 -18.791 -14.326 1.00 84.94 96 ARG A C 1
ATOM 746 O O . ARG A 1 96 ? 8.298 -17.996 -14.789 1.00 84.94 96 ARG A O 1
ATOM 753 N N . ILE A 1 97 ? 7.721 -20.090 -14.216 1.00 78.19 97 ILE A N 1
ATOM 754 C CA . ILE A 1 97 ? 8.879 -20.743 -14.818 1.00 78.19 97 ILE A CA 1
ATOM 755 C C . ILE A 1 97 ? 8.458 -21.143 -16.234 1.00 78.19 97 ILE A C 1
ATOM 757 O O . ILE A 1 97 ? 7.471 -21.859 -16.406 1.00 78.19 97 ILE A O 1
ATOM 761 N N . GLY A 1 98 ? 9.146 -20.592 -17.236 1.00 70.38 98 GLY A N 1
ATOM 762 C CA . GLY A 1 98 ? 8.917 -20.888 -18.650 1.00 70.38 98 GLY A CA 1
ATOM 763 C C . GLY A 1 98 ? 9.479 -22.258 -19.038 1.00 70.38 98 GLY A C 1
ATOM 764 O O . GLY A 1 98 ? 9.111 -23.284 -18.467 1.00 70.38 98 GLY A O 1
ATOM 765 N N . ALA A 1 99 ? 10.387 -22.289 -20.014 1.00 64.88 99 ALA A N 1
ATOM 766 C CA . ALA A 1 99 ? 11.069 -23.518 -20.398 1.00 64.88 99 ALA A CA 1
ATOM 767 C C . ALA A 1 99 ? 11.979 -24.009 -19.258 1.00 64.88 99 ALA A C 1
ATOM 769 O O . ALA A 1 99 ? 13.037 -23.443 -19.008 1.00 64.88 99 ALA A O 1
ATOM 770 N N . VAL A 1 100 ? 11.599 -25.104 -18.592 1.00 62.09 100 VAL A N 1
ATOM 771 C CA . VAL A 1 100 ? 12.433 -25.763 -17.564 1.00 62.09 100 VAL A CA 1
ATOM 772 C C . VAL A 1 100 ? 13.798 -26.180 -18.139 1.00 62.09 100 VAL A C 1
ATOM 774 O O . VAL A 1 100 ? 14.789 -26.204 -17.417 1.00 62.09 100 VAL A O 1
ATOM 777 N N . ALA A 1 101 ? 13.870 -26.434 -19.451 1.00 56.53 101 ALA A N 1
ATOM 778 C CA . ALA A 1 101 ? 15.116 -26.706 -20.166 1.00 56.53 101 ALA A CA 1
ATOM 779 C C . ALA A 1 101 ? 16.105 -25.524 -20.130 1.00 56.53 101 ALA A C 1
ATOM 781 O O . ALA A 1 101 ? 17.295 -25.756 -19.978 1.00 56.53 101 ALA A O 1
ATOM 782 N N . ALA A 1 102 ? 15.635 -24.270 -20.145 1.00 58.00 102 ALA A N 1
ATOM 783 C CA . ALA A 1 102 ? 16.503 -23.093 -20.010 1.00 58.00 102 ALA A CA 1
ATOM 784 C C . ALA A 1 102 ? 17.136 -22.971 -18.605 1.00 58.00 102 ALA A C 1
ATOM 786 O O . ALA A 1 102 ? 18.106 -22.245 -18.417 1.00 58.00 102 ALA A O 1
ATOM 787 N N . PHE A 1 103 ? 16.610 -23.699 -17.612 1.00 54.50 103 PHE A N 1
ATOM 788 C CA . PHE A 1 103 ? 17.197 -23.812 -16.271 1.00 54.50 103 PHE A CA 1
ATOM 789 C C . PHE A 1 103 ? 18.374 -24.801 -16.221 1.00 54.50 103 PHE A C 1
ATOM 791 O O . PHE A 1 103 ? 19.230 -24.709 -15.343 1.00 54.50 103 PHE A O 1
ATOM 798 N N . MET A 1 104 ? 18.400 -25.759 -17.151 1.00 45.81 104 MET A N 1
ATOM 799 C CA . MET A 1 104 ? 19.440 -26.769 -17.326 1.00 45.81 104 MET A CA 1
ATOM 800 C C . MET A 1 104 ? 19.969 -26.667 -18.756 1.00 45.81 104 MET A C 1
ATOM 802 O O . MET A 1 104 ? 19.730 -27.555 -19.576 1.00 45.81 104 MET A O 1
ATOM 806 N N . ASP A 1 105 ? 20.707 -25.596 -19.049 1.00 47.53 105 ASP A N 1
ATOM 807 C CA . ASP A 1 105 ? 21.474 -25.493 -20.292 1.00 47.53 105 ASP A CA 1
ATOM 808 C C . ASP A 1 105 ? 22.621 -26.522 -20.272 1.00 47.53 105 ASP A C 1
ATOM 810 O O . ASP A 1 105 ? 23.763 -26.247 -19.909 1.00 47.53 105 ASP A O 1
ATOM 814 N N . SER A 1 106 ? 22.264 -27.777 -20.544 1.00 40.72 106 SER A N 1
ATOM 815 C CA . SER A 1 106 ? 23.158 -28.935 -20.476 1.00 40.72 106 SER A CA 1
ATOM 816 C C . SER A 1 106 ? 24.011 -29.059 -21.740 1.00 40.72 106 SER A C 1
ATOM 818 O O . SER A 1 106 ? 24.989 -29.805 -21.745 1.00 40.72 106 SER A O 1
ATOM 820 N N . ASN A 1 107 ? 23.632 -28.364 -22.816 1.00 48.59 107 ASN A N 1
ATOM 821 C CA . ASN A 1 107 ? 24.275 -28.415 -24.127 1.00 48.59 107 ASN A CA 1
ATOM 822 C C . ASN A 1 107 ? 24.828 -27.059 -24.603 1.00 48.59 107 ASN A C 1
ATOM 824 O O . ASN A 1 107 ? 25.461 -27.023 -25.657 1.00 48.59 107 ASN A O 1
ATOM 828 N N . GLY A 1 108 ? 24.682 -25.988 -23.819 1.00 53.69 108 GLY A N 1
ATOM 829 C CA . GLY A 1 108 ? 25.304 -24.687 -24.066 1.00 53.69 108 GLY A CA 1
ATOM 830 C C . GLY A 1 108 ? 24.750 -23.960 -25.289 1.00 53.69 108 GLY A C 1
ATOM 831 O O . GLY A 1 108 ? 25.440 -23.096 -25.831 1.00 53.69 108 GLY A O 1
ATOM 832 N N . ASP A 1 109 ? 23.577 -24.359 -25.791 1.00 60.47 109 ASP A N 1
ATOM 833 C CA . ASP A 1 109 ? 23.062 -23.867 -27.072 1.00 60.47 109 ASP A CA 1
ATOM 834 C C . ASP A 1 109 ? 22.246 -22.576 -26.937 1.00 60.47 109 ASP A C 1
ATOM 836 O O . ASP A 1 109 ? 21.988 -21.908 -27.939 1.00 60.47 109 ASP A O 1
ATOM 840 N N . GLY A 1 110 ? 21.887 -22.197 -25.703 1.00 56.00 110 GLY A N 1
ATOM 841 C CA . GLY A 1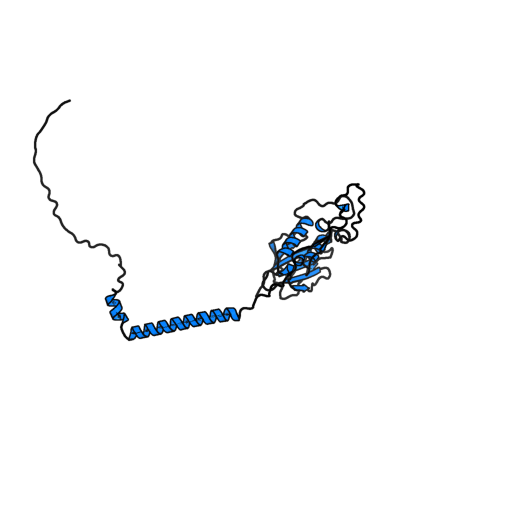 110 ? 21.171 -20.960 -25.409 1.00 56.00 110 GLY A CA 1
ATOM 842 C C . GLY A 1 110 ? 19.813 -20.837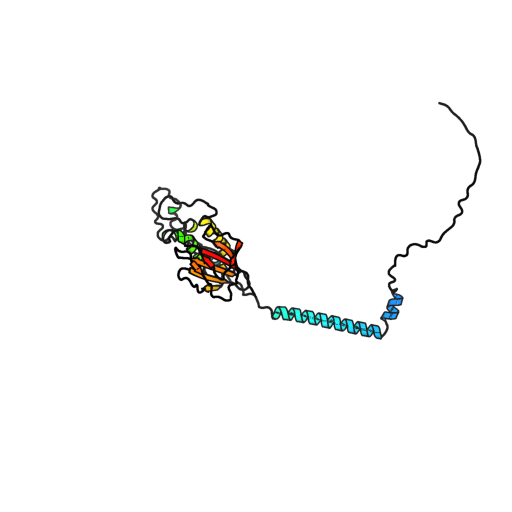 -26.110 1.00 56.00 110 GLY A C 1
ATOM 843 O O . GLY A 1 110 ? 19.273 -19.734 -26.181 1.00 56.00 110 GLY A O 1
ATOM 844 N N . THR A 1 111 ? 19.246 -21.930 -26.636 1.00 48.47 111 THR A N 1
ATOM 845 C CA . THR A 1 111 ? 17.987 -21.898 -27.393 1.00 48.47 111 THR A CA 1
ATOM 846 C C . THR A 1 111 ? 16.795 -22.340 -26.549 1.00 48.47 111 THR A C 1
ATOM 848 O O . THR A 1 111 ? 16.365 -23.490 -26.537 1.00 48.47 111 THR A O 1
ATOM 851 N N . GLY A 1 112 ? 16.230 -21.351 -25.864 1.00 51.25 112 GLY A N 1
ATOM 852 C CA . GLY A 1 112 ? 14.886 -21.336 -25.303 1.00 51.25 112 GLY A CA 1
ATOM 853 C C . GLY A 1 112 ? 14.461 -19.877 -25.265 1.00 51.25 112 GLY A C 1
ATOM 854 O O . GLY A 1 112 ? 14.764 -19.166 -24.315 1.00 51.25 112 GLY A O 1
ATOM 855 N N . ASP A 1 113 ? 13.864 -19.414 -26.353 1.00 49.16 113 ASP A N 1
ATOM 856 C CA . ASP A 1 113 ? 13.443 -18.041 -26.577 1.00 49.16 113 ASP A CA 1
ATOM 857 C C . ASP A 1 113 ? 12.576 -17.538 -25.409 1.00 49.16 113 ASP A C 1
ATOM 859 O O . ASP A 1 113 ? 11.412 -17.906 -25.252 1.00 49.16 113 ASP A O 1
ATOM 863 N N . LEU A 1 114 ? 13.157 -16.659 -24.580 1.00 52.72 114 LEU A N 1
ATOM 864 C CA . LEU A 1 114 ? 12.524 -15.920 -23.475 1.00 52.72 114 LEU A CA 1
ATOM 865 C C . LEU A 1 114 ? 11.581 -14.817 -24.005 1.00 52.72 114 LEU A C 1
ATOM 867 O O . LEU A 1 114 ? 11.431 -13.737 -23.422 1.00 52.72 114 LEU A O 1
ATOM 871 N N . ALA A 1 115 ? 10.927 -15.074 -25.138 1.00 49.19 115 ALA A N 1
ATOM 872 C CA . ALA A 1 115 ? 9.986 -14.154 -25.741 1.00 49.19 115 ALA A CA 1
ATOM 873 C C . ALA A 1 115 ? 8.817 -13.912 -24.769 1.00 49.19 115 ALA A C 1
ATOM 875 O O . ALA A 1 115 ? 8.059 -14.823 -24.432 1.00 49.19 115 ALA A O 1
ATOM 876 N N . GLY A 1 116 ? 8.664 -12.662 -24.320 1.00 54.66 116 GLY A N 1
ATOM 877 C CA . GLY A 1 116 ? 7.524 -12.227 -23.506 1.00 54.66 116 GLY A CA 1
ATOM 878 C C . GLY A 1 116 ? 7.786 -12.020 -22.010 1.00 54.66 116 GLY A C 1
ATOM 879 O O . GLY A 1 116 ? 6.822 -11.888 -21.255 1.00 54.66 116 GLY A O 1
ATOM 880 N N . HIS A 1 117 ? 9.044 -11.962 -21.568 1.00 63.72 117 HIS A N 1
ATOM 881 C CA . HIS A 1 117 ? 9.386 -11.529 -20.209 1.00 63.72 117 HIS A CA 1
ATOM 882 C C . HIS A 1 117 ? 9.303 -9.994 -20.086 1.00 63.72 117 HIS A C 1
ATOM 884 O O . HIS A 1 117 ? 9.616 -9.256 -21.021 1.00 63.72 117 HIS A O 1
ATOM 890 N N . MET A 1 118 ? 8.865 -9.474 -18.937 1.00 67.62 118 MET A N 1
ATOM 891 C CA . MET A 1 118 ? 8.728 -8.024 -18.732 1.00 67.62 118 MET A CA 1
ATOM 892 C C . MET A 1 118 ? 10.086 -7.316 -18.865 1.00 67.62 118 MET A C 1
ATOM 894 O O . MET A 1 118 ? 10.162 -6.211 -19.404 1.00 67.62 118 MET A O 1
ATOM 898 N N . ALA A 1 119 ? 11.162 -7.972 -18.425 1.00 66.19 119 ALA A N 1
ATOM 899 C CA . ALA A 1 119 ? 12.529 -7.463 -18.494 1.00 66.19 119 ALA A CA 1
ATOM 900 C C . ALA A 1 119 ? 13.083 -7.251 -19.917 1.00 66.19 119 ALA A C 1
ATOM 902 O O . ALA A 1 119 ? 13.925 -6.362 -20.111 1.00 66.19 119 ALA A O 1
ATOM 903 N N . SER A 1 120 ? 12.594 -8.004 -20.910 1.00 67.12 120 SER A N 1
ATOM 904 C CA . SER A 1 120 ? 12.970 -7.830 -22.320 1.00 67.12 120 SER A CA 1
ATOM 905 C C . SER A 1 120 ? 12.093 -6.804 -23.045 1.00 67.12 120 SER A C 1
ATOM 907 O O . SER A 1 120 ? 12.577 -6.098 -23.927 1.00 67.12 120 SER A O 1
ATOM 909 N N . LEU A 1 121 ? 10.830 -6.648 -22.632 1.00 77.50 121 LEU A N 1
ATOM 910 C CA . LEU A 1 121 ? 9.878 -5.718 -23.255 1.00 77.50 121 LEU A CA 1
ATOM 911 C C . LEU A 1 121 ? 10.018 -4.266 -22.773 1.00 77.50 121 LEU A C 1
ATOM 913 O O . LEU A 1 121 ? 9.672 -3.331 -23.497 1.00 77.50 121 LEU A O 1
ATOM 917 N N . VAL A 1 122 ? 10.492 -4.065 -21.542 1.00 83.56 122 VAL A N 1
ATOM 918 C CA . VAL A 1 122 ? 10.537 -2.753 -20.888 1.00 83.56 122 VAL A CA 1
ATOM 919 C C . VAL A 1 122 ? 11.971 -2.194 -20.874 1.00 83.56 122 VAL A C 1
ATOM 921 O O . VAL A 1 122 ? 12.935 -2.928 -20.617 1.00 83.56 122 VAL A O 1
ATOM 924 N N . PRO A 1 123 ? 12.167 -0.878 -21.104 1.00 85.75 123 PRO A N 1
ATOM 925 C CA . PRO A 1 123 ? 13.461 -0.236 -20.891 1.00 85.75 123 PRO A CA 1
ATOM 926 C C . PRO A 1 123 ? 13.977 -0.457 -19.463 1.00 85.75 123 PRO A C 1
ATOM 928 O O . PRO A 1 123 ? 13.232 -0.286 -18.506 1.00 85.75 123 PRO A O 1
ATOM 931 N N . GLN A 1 124 ? 15.269 -0.756 -19.298 1.00 82.44 124 GLN A N 1
ATOM 932 C CA . GLN A 1 124 ? 15.847 -1.143 -18.002 1.00 82.44 124 GLN A CA 1
ATOM 933 C C . GLN A 1 124 ? 15.583 -0.108 -16.899 1.00 82.44 124 GLN A C 1
ATOM 935 O O . GLN A 1 124 ? 15.263 -0.472 -15.771 1.00 82.44 124 GLN A O 1
ATOM 940 N N . ARG A 1 125 ? 15.629 1.182 -17.256 1.00 86.12 125 ARG A N 1
ATOM 941 C CA . ARG A 1 125 ? 15.319 2.301 -16.354 1.00 86.12 125 ARG A CA 1
ATOM 942 C C . ARG A 1 125 ? 13.906 2.236 -15.756 1.00 86.12 125 ARG A C 1
ATOM 944 O O . ARG A 1 125 ? 13.707 2.684 -14.639 1.00 86.12 125 ARG A O 1
ATOM 951 N N . LEU A 1 126 ? 12.939 1.662 -16.475 1.00 91.31 126 LEU A N 1
ATOM 952 C CA . LEU A 1 126 ? 11.543 1.570 -16.045 1.00 91.31 126 LEU A CA 1
ATOM 953 C C . LEU A 1 126 ? 11.237 0.277 -15.278 1.00 91.31 126 LEU A C 1
ATOM 955 O O . LEU A 1 126 ? 10.141 0.156 -14.741 1.00 91.31 126 LEU A O 1
ATOM 959 N N . LEU A 1 127 ? 12.161 -0.684 -15.169 1.00 90.56 127 LEU A N 1
ATOM 960 C CA . LEU A 1 127 ? 11.860 -1.957 -14.499 1.00 90.56 127 LEU A CA 1
ATOM 961 C C . LEU A 1 127 ? 11.434 -1.777 -13.040 1.00 90.56 127 LEU A C 1
ATOM 963 O O . LEU A 1 127 ? 10.487 -2.425 -12.601 1.00 90.56 127 LEU A O 1
ATOM 967 N N . GLY A 1 128 ? 12.066 -0.856 -12.307 1.00 92.44 128 GLY A N 1
ATOM 968 C CA . GLY A 1 128 ? 11.641 -0.518 -10.945 1.00 92.44 128 GLY A CA 1
ATOM 969 C C . GLY A 1 128 ? 10.230 0.078 -10.896 1.00 92.44 128 GLY A C 1
ATOM 970 O O . GLY A 1 128 ? 9.456 -0.231 -9.986 1.00 92.44 128 GLY A O 1
ATOM 971 N N . VAL A 1 129 ? 9.865 0.862 -11.915 1.00 94.81 129 VAL A N 1
ATOM 972 C CA . VAL A 1 129 ? 8.526 1.445 -12.069 1.00 94.81 129 VAL A CA 1
ATOM 973 C C . VAL A 1 129 ? 7.475 0.375 -12.313 1.00 94.81 129 VAL A C 1
ATOM 975 O O . VAL A 1 129 ? 6.467 0.336 -11.607 1.00 94.81 129 VAL A O 1
ATOM 978 N N . TYR A 1 130 ? 7.730 -0.537 -13.248 1.00 94.50 130 TYR A N 1
ATOM 979 C CA . TYR A 1 130 ? 6.802 -1.620 -13.558 1.00 94.50 130 TYR A CA 1
ATOM 980 C C . TYR A 1 130 ? 6.671 -2.634 -12.420 1.00 94.50 130 TYR A C 1
ATOM 982 O O . TYR A 1 130 ? 5.552 -3.047 -12.124 1.00 94.50 130 TYR A O 1
ATOM 990 N N . HIS A 1 131 ? 7.759 -2.988 -11.725 1.00 94.56 131 HIS A N 1
ATOM 991 C CA . HIS A 1 131 ? 7.666 -3.832 -10.527 1.00 94.56 131 HIS A CA 1
ATOM 992 C C . HIS A 1 131 ? 6.829 -3.156 -9.442 1.00 94.56 131 HIS A C 1
ATOM 994 O O . HIS A 1 131 ? 5.893 -3.759 -8.921 1.00 94.56 131 HIS A O 1
ATOM 1000 N N . THR A 1 132 ? 7.092 -1.883 -9.138 1.00 95.94 132 THR A N 1
ATOM 1001 C CA . THR A 1 132 ? 6.315 -1.159 -8.120 1.00 95.94 132 THR A CA 1
ATOM 1002 C C . THR A 1 132 ? 4.837 -1.096 -8.497 1.00 95.94 132 THR A C 1
ATOM 1004 O O . THR A 1 132 ? 3.984 -1.388 -7.658 1.00 95.94 132 THR A O 1
ATOM 1007 N N . LEU A 1 133 ? 4.520 -0.801 -9.761 1.00 96.12 133 LEU A N 1
ATOM 1008 C CA . LEU A 1 133 ? 3.154 -0.821 -10.288 1.00 96.12 133 LEU A CA 1
ATOM 1009 C C . LEU A 1 133 ? 2.495 -2.195 -10.097 1.00 96.12 133 LEU A C 1
ATOM 1011 O O . LEU A 1 133 ? 1.423 -2.296 -9.502 1.00 96.12 133 LEU A O 1
ATOM 1015 N N . LEU A 1 134 ? 3.153 -3.259 -10.558 1.00 94.69 134 LEU A N 1
ATOM 1016 C CA . LEU A 1 134 ? 2.620 -4.618 -10.554 1.00 94.69 134 LEU A CA 1
ATOM 1017 C C . LEU A 1 134 ? 2.326 -5.117 -9.131 1.00 94.69 134 LEU A C 1
ATOM 1019 O O . LEU A 1 134 ? 1.260 -5.676 -8.878 1.00 94.69 134 LEU A O 1
ATOM 1023 N N . PHE A 1 135 ? 3.228 -4.865 -8.180 1.00 95.69 135 PHE A N 1
ATOM 1024 C CA . PHE A 1 135 ? 3.045 -5.276 -6.785 1.00 95.69 135 PHE A CA 1
ATOM 1025 C C . PHE A 1 135 ? 2.025 -4.424 -6.021 1.00 95.69 135 PHE A C 1
ATOM 1027 O O . PHE A 1 135 ? 1.459 -4.892 -5.032 1.00 95.69 135 PHE A O 1
ATOM 1034 N N . THR A 1 136 ? 1.749 -3.195 -6.461 1.00 96.19 136 THR A N 1
ATOM 1035 C CA . THR A 1 136 ? 0.852 -2.272 -5.747 1.00 96.19 136 THR A CA 1
ATOM 1036 C C . THR A 1 136 ? -0.497 -2.046 -6.430 1.00 96.19 136 THR A C 1
ATOM 1038 O O . THR A 1 136 ? -1.335 -1.344 -5.866 1.00 96.19 136 THR A O 1
ATOM 1041 N N . ILE A 1 137 ? -0.777 -2.679 -7.568 1.00 95.38 137 ILE A N 1
ATOM 1042 C CA . ILE A 1 137 ? -2.126 -2.770 -8.146 1.00 95.38 137 ILE A CA 1
ATOM 1043 C C . ILE A 1 137 ? -2.967 -3.843 -7.408 1.00 95.38 137 ILE A C 1
ATOM 1045 O O . ILE A 1 137 ? -2.416 -4.787 -6.821 1.00 95.38 137 ILE A O 1
ATOM 1049 N N . PRO A 1 138 ? -4.311 -3.707 -7.357 1.00 93.62 138 PRO A N 1
ATOM 1050 C CA . PRO A 1 138 ? -5.193 -4.765 -6.867 1.00 93.62 138 PRO A CA 1
ATOM 1051 C C . PRO A 1 138 ? -5.091 -6.044 -7.700 1.00 93.62 138 PRO A C 1
ATOM 1053 O O . PRO A 1 138 ? -5.207 -6.012 -8.921 1.00 93.62 138 PRO A O 1
ATOM 1056 N N . GLY A 1 139 ? -4.940 -7.178 -7.021 1.00 91.44 139 GLY A N 1
ATOM 1057 C CA . GLY A 1 139 ? -4.781 -8.484 -7.656 1.00 91.44 139 GLY A CA 1
ATOM 1058 C C . GLY A 1 139 ? -3.467 -9.167 -7.296 1.00 91.44 139 GLY A C 1
ATOM 1059 O O . GLY A 1 139 ? -2.684 -8.673 -6.473 1.00 91.44 139 GLY A O 1
ATOM 1060 N N . THR A 1 140 ? -3.278 -10.333 -7.906 1.00 92.81 140 THR A N 1
ATOM 1061 C CA . THR A 1 140 ? -2.103 -11.188 -7.749 1.00 92.81 140 THR A CA 1
ATOM 1062 C C . THR A 1 140 ? -1.082 -10.833 -8.829 1.00 92.81 140 THR A C 1
ATOM 1064 O O . THR A 1 140 ? -1.368 -11.055 -10.008 1.00 92.81 140 THR A O 1
ATOM 1067 N N . PRO A 1 141 ? 0.092 -10.289 -8.470 1.00 93.56 141 PRO A N 1
ATOM 1068 C CA . PRO A 1 141 ? 1.140 -10.039 -9.445 1.00 93.56 141 PRO A CA 1
ATOM 1069 C C . PRO A 1 141 ? 1.682 -11.374 -9.960 1.00 93.56 141 PRO A C 1
ATOM 1071 O O . PRO A 1 141 ? 1.979 -12.277 -9.175 1.00 93.56 141 PRO A O 1
ATOM 1074 N N . VAL A 1 142 ? 1.794 -11.495 -11.281 1.00 91.19 142 VAL A N 1
ATOM 1075 C CA . VAL A 1 142 ? 2.397 -12.652 -11.946 1.00 91.19 142 VAL A CA 1
ATOM 1076 C C . VAL A 1 142 ? 3.637 -12.163 -12.673 1.00 91.19 142 VAL A C 1
ATOM 1078 O O . VAL A 1 142 ? 3.533 -11.321 -13.562 1.00 91.19 142 VAL A O 1
ATOM 1081 N N . THR A 1 143 ? 4.796 -12.673 -12.281 1.00 89.50 143 THR A N 1
ATOM 1082 C CA . THR A 1 143 ? 6.088 -12.350 -12.896 1.00 89.50 143 THR A CA 1
ATOM 1083 C C . THR A 1 143 ? 6.705 -13.599 -13.486 1.00 89.50 143 THR A C 1
ATOM 1085 O O . THR A 1 143 ? 6.414 -14.717 -13.051 1.00 89.50 143 THR A O 1
ATOM 1088 N N . ASN A 1 144 ? 7.527 -13.429 -14.514 1.00 86.06 144 ASN A N 1
ATOM 1089 C CA . ASN A 1 144 ? 8.249 -14.543 -15.096 1.00 86.06 144 ASN A CA 1
ATOM 1090 C C . ASN A 1 144 ? 9.638 -14.662 -14.479 1.00 86.06 144 ASN A C 1
ATOM 1092 O O . ASN A 1 144 ? 10.170 -13.715 -13.897 1.00 86.06 144 ASN A O 1
ATOM 1096 N N . TYR A 1 145 ? 10.244 -15.831 -14.671 1.00 81.75 145 TYR A N 1
ATOM 1097 C CA . TYR A 1 145 ? 11.628 -16.031 -14.290 1.00 81.75 145 TYR A CA 1
ATOM 1098 C C . TYR A 1 145 ? 12.559 -14.991 -14.911 1.00 81.75 145 TYR A C 1
ATOM 1100 O O . TYR A 1 145 ? 12.453 -14.687 -16.097 1.00 81.75 145 TYR A O 1
ATOM 1108 N N . GLY A 1 146 ? 13.465 -14.443 -14.106 1.00 81.19 146 GLY A N 1
ATOM 1109 C CA . GLY A 1 146 ? 14.429 -13.452 -14.554 1.00 81.19 146 GLY A CA 1
ATOM 1110 C C . GLY A 1 146 ? 13.916 -12.009 -14.524 1.00 81.19 146 GLY A C 1
ATOM 1111 O O . GLY A 1 146 ? 14.738 -11.094 -14.533 1.00 81.19 146 GLY A O 1
ATOM 1112 N N . ASP A 1 147 ? 12.604 -11.764 -14.409 1.00 84.38 147 ASP A N 1
ATOM 1113 C CA . ASP A 1 147 ? 12.067 -10.397 -14.324 1.00 84.38 147 ASP A CA 1
ATOM 1114 C C . ASP A 1 147 ? 12.578 -9.669 -13.068 1.00 84.38 147 ASP A C 1
ATOM 1116 O O . ASP A 1 147 ? 12.809 -8.459 -13.088 1.00 84.38 147 ASP A O 1
ATOM 1120 N N . GLU A 1 148 ? 12.804 -10.399 -11.974 1.00 85.81 148 GLU A N 1
ATOM 1121 C CA . GLU A 1 148 ? 13.311 -9.869 -10.706 1.00 85.81 148 GLU A CA 1
ATOM 1122 C C . GLU A 1 148 ? 14.785 -9.438 -10.755 1.00 85.81 148 GLU A C 1
ATOM 1124 O O . GLU A 1 148 ? 15.207 -8.599 -9.960 1.00 85.81 148 GLU A O 1
ATOM 1129 N N . ILE A 1 149 ? 15.565 -9.993 -11.687 1.00 83.69 149 ILE A N 1
ATOM 1130 C CA . ILE A 1 149 ? 16.972 -9.627 -11.919 1.00 83.69 149 ILE A CA 1
ATOM 1131 C C . ILE A 1 149 ? 17.163 -8.802 -13.196 1.00 83.69 149 ILE A C 1
ATOM 1133 O O . ILE A 1 149 ? 18.286 -8.409 -13.497 1.00 83.69 149 ILE A O 1
ATOM 1137 N N . GLY A 1 150 ? 16.089 -8.532 -13.943 1.00 81.00 150 GLY A N 1
ATOM 1138 C CA . GLY A 1 150 ? 16.159 -7.808 -15.210 1.00 81.00 150 GLY A CA 1
ATOM 1139 C C . GLY A 1 150 ? 16.829 -8.618 -16.321 1.00 81.00 150 GLY A C 1
ATOM 1140 O O . GLY A 1 150 ? 17.532 -8.039 -17.146 1.00 81.00 150 GLY A O 1
ATOM 1141 N N . LEU A 1 151 ? 16.642 -9.943 -16.322 1.00 77.38 151 LEU A N 1
ATOM 1142 C CA . LEU A 1 151 ? 17.208 -10.855 -17.313 1.00 77.38 151 LEU A CA 1
ATOM 1143 C C . LEU A 1 151 ? 16.742 -10.471 -18.721 1.00 77.38 151 LEU A C 1
ATOM 1145 O O . LEU A 1 151 ? 15.553 -10.275 -18.966 1.00 77.38 151 LEU A O 1
ATOM 1149 N N . ARG A 1 152 ? 17.693 -10.372 -19.646 1.00 71.38 152 ARG A N 1
ATOM 1150 C CA . ARG A 1 152 ? 17.460 -10.042 -21.053 1.00 71.38 152 ARG A CA 1
ATOM 1151 C C . ARG A 1 152 ? 18.061 -11.121 -21.938 1.00 71.38 152 ARG A C 1
ATOM 1153 O O . ARG A 1 152 ? 18.937 -11.856 -21.494 1.00 71.38 152 ARG A O 1
ATOM 1160 N N . ASP A 1 153 ? 17.625 -11.143 -23.191 1.00 64.50 153 ASP A N 1
ATOM 1161 C CA . ASP A 1 153 ? 18.037 -12.127 -24.202 1.00 64.50 153 ASP A CA 1
ATOM 1162 C C . ASP A 1 153 ? 19.528 -12.021 -24.588 1.00 64.50 153 ASP A C 1
ATOM 1164 O O . ASP A 1 153 ? 20.054 -12.863 -25.308 1.00 64.50 153 ASP A O 1
ATOM 1168 N N . GLU A 1 154 ? 20.230 -11.004 -24.080 1.00 59.00 154 GLU A N 1
ATOM 1169 C CA . GLU A 1 154 ? 21.659 -10.797 -24.295 1.00 59.00 154 GLU A CA 1
ATOM 1170 C C . GLU A 1 154 ? 22.498 -11.589 -23.267 1.00 59.00 154 GLU A C 1
ATOM 1172 O O . GLU A 1 154 ? 22.397 -11.340 -22.055 1.00 59.00 154 GLU A O 1
ATOM 1177 N N . PRO A 1 155 ? 23.368 -12.518 -23.705 1.00 50.41 155 PRO A N 1
ATOM 1178 C CA . PRO A 1 155 ? 24.165 -13.337 -22.800 1.00 50.41 155 PRO A CA 1
ATOM 1179 C C . PRO A 1 155 ? 25.170 -12.494 -21.995 1.00 50.41 155 PRO A C 1
ATOM 1181 O O . PRO A 1 155 ? 25.955 -11.725 -22.547 1.00 50.41 155 PRO A O 1
ATOM 1184 N N . GLY A 1 156 ? 25.191 -12.683 -20.667 1.00 52.50 156 GLY A N 1
ATOM 1185 C CA . GLY A 1 156 ? 26.279 -12.214 -19.791 1.00 52.50 156 GLY A CA 1
ATOM 1186 C C . GLY A 1 156 ? 25.959 -11.095 -18.791 1.00 52.50 156 GLY A C 1
ATOM 1187 O O . GLY A 1 156 ? 26.858 -10.692 -18.055 1.00 52.50 156 GLY A O 1
ATOM 1188 N N . GLN A 1 157 ? 24.715 -10.614 -18.691 1.00 52.97 157 GLN A N 1
ATOM 1189 C CA . GLN A 1 157 ? 24.335 -9.554 -17.735 1.00 52.97 157 GLN A CA 1
ATOM 1190 C C . GLN A 1 157 ? 23.509 -10.059 -16.541 1.00 52.97 157 GLN A C 1
ATOM 1192 O O . GLN A 1 157 ? 22.484 -9.484 -16.185 1.00 52.97 157 GLN A O 1
ATOM 1197 N N . ALA A 1 158 ? 23.961 -11.125 -15.874 1.00 51.88 158 ALA A N 1
ATOM 1198 C CA . ALA A 1 158 ? 23.396 -11.484 -14.574 1.00 51.88 158 ALA A CA 1
ATOM 1199 C C . ALA A 1 158 ? 23.791 -10.419 -13.536 1.00 51.88 158 ALA A C 1
ATOM 1201 O O . ALA A 1 158 ? 24.963 -10.295 -13.163 1.00 51.88 158 ALA A O 1
ATOM 1202 N N . GLN A 1 159 ? 22.821 -9.630 -13.074 1.00 52.50 159 GLN A N 1
ATOM 1203 C CA . GLN A 1 159 ? 23.063 -8.609 -12.062 1.00 52.50 159 GLN A CA 1
ATOM 1204 C C . GLN A 1 159 ? 23.381 -9.297 -10.723 1.00 52.50 159 GLN A C 1
ATOM 1206 O O . GLN A 1 159 ? 22.562 -10.027 -10.166 1.00 52.50 159 GLN A O 1
ATOM 1211 N N . LYS A 1 160 ? 24.613 -9.120 -10.223 1.00 50.34 160 LYS A N 1
ATOM 1212 C CA . LYS A 1 160 ? 25.039 -9.653 -8.917 1.00 50.34 160 LYS A CA 1
ATOM 1213 C C . LYS A 1 160 ? 24.216 -9.032 -7.782 1.00 50.34 160 LYS A C 1
ATOM 1215 O O . LYS A 1 160 ? 23.638 -7.959 -7.934 1.00 50.34 160 LYS A O 1
ATOM 1220 N N . SER A 1 161 ? 24.202 -9.718 -6.636 1.00 48.22 161 SER A N 1
ATOM 1221 C CA . SER A 1 161 ? 23.484 -9.357 -5.408 1.00 48.22 161 SER A CA 1
ATOM 1222 C C . SER A 1 161 ? 23.976 -8.042 -4.779 1.00 48.22 161 SER A C 1
ATOM 1224 O O . SER A 1 161 ? 24.668 -8.050 -3.761 1.00 48.22 161 SER A O 1
ATOM 1226 N N . ASP A 1 162 ? 23.635 -6.913 -5.386 1.00 57.34 162 ASP A N 1
ATOM 1227 C CA . ASP A 1 162 ? 23.800 -5.587 -4.797 1.00 57.34 162 ASP A CA 1
ATOM 1228 C C . ASP A 1 162 ? 22.585 -5.284 -3.892 1.00 57.34 162 ASP A C 1
ATOM 1230 O O . ASP A 1 162 ? 21.444 -5.519 -4.304 1.00 57.34 162 ASP A O 1
ATOM 1234 N N . PRO A 1 163 ? 22.760 -4.794 -2.655 1.00 52.84 163 PRO A N 1
ATOM 1235 C CA . PRO A 1 163 ? 21.665 -4.278 -1.835 1.00 52.84 163 PRO A CA 1
ATOM 1236 C C . PRO A 1 163 ? 20.793 -3.210 -2.520 1.00 52.84 163 PRO A C 1
ATOM 1238 O O . PRO A 1 163 ? 19.620 -3.099 -2.172 1.00 52.84 163 PRO A O 1
ATOM 1241 N N . GLN A 1 164 ? 21.309 -2.471 -3.509 1.00 64.75 164 GLN A N 1
ATOM 1242 C CA . GLN A 1 164 ? 20.540 -1.535 -4.350 1.00 64.75 164 GLN A CA 1
ATOM 1243 C C . GLN A 1 164 ? 20.087 -2.145 -5.693 1.00 64.75 164 GLN A C 1
ATOM 1245 O O . GLN A 1 164 ? 19.668 -1.433 -6.603 1.00 64.75 164 GLN A O 1
ATOM 1250 N N . SER A 1 165 ? 20.179 -3.469 -5.845 1.00 80.50 165 SER A N 1
ATOM 1251 C CA . SER A 1 165 ? 19.766 -4.164 -7.068 1.00 80.50 165 SER A CA 1
ATOM 1252 C C . SER A 1 165 ? 18.249 -4.198 -7.256 1.00 80.50 165 SER A C 1
ATOM 1254 O O . SER A 1 165 ? 17.461 -4.144 -6.314 1.00 80.50 165 SER A O 1
ATOM 1256 N N . LEU A 1 166 ? 17.827 -4.425 -8.500 1.00 86.38 166 LEU A N 1
ATOM 1257 C CA . LEU A 1 166 ? 16.429 -4.695 -8.840 1.00 86.38 166 LEU A CA 1
ATOM 1258 C C . LEU A 1 166 ? 15.826 -5.847 -8.011 1.00 86.38 166 LEU A C 1
ATOM 1260 O O . LEU A 1 166 ? 14.662 -5.793 -7.618 1.00 86.38 166 LEU A O 1
ATOM 1264 N N . LEU A 1 167 ? 16.641 -6.851 -7.678 1.00 87.88 167 LEU A N 1
ATOM 1265 C CA . LEU A 1 167 ? 16.234 -7.997 -6.872 1.00 87.88 167 LEU A CA 1
ATOM 1266 C C . LEU A 1 167 ? 15.903 -7.608 -5.425 1.00 87.88 167 LEU A C 1
ATOM 1268 O O . LEU A 1 167 ? 14.989 -8.186 -4.831 1.00 87.88 167 LEU A O 1
ATOM 1272 N N . SER A 1 168 ? 16.624 -6.652 -4.831 1.00 89.00 168 SER A N 1
ATOM 1273 C CA . SER A 1 168 ? 16.315 -6.184 -3.474 1.00 89.00 168 SER A CA 1
ATOM 1274 C C . SER A 1 168 ? 15.013 -5.382 -3.450 1.00 89.00 168 SER A C 1
ATOM 1276 O O . SER A 1 168 ? 14.188 -5.597 -2.556 1.00 89.00 168 SER A O 1
ATOM 1278 N N . LEU A 1 169 ? 14.777 -4.548 -4.470 1.00 90.88 169 LEU A N 1
ATOM 1279 C CA . LEU A 1 169 ? 13.503 -3.859 -4.676 1.00 90.88 169 LEU A CA 1
ATOM 1280 C C . LEU A 1 169 ? 12.358 -4.871 -4.827 1.00 90.88 169 LEU A C 1
ATOM 1282 O O . LEU A 1 169 ? 11.362 -4.778 -4.113 1.00 90.88 169 LEU A O 1
ATOM 1286 N N . TYR A 1 170 ? 12.527 -5.879 -5.686 1.00 92.56 170 TYR A N 1
ATOM 1287 C CA . TYR A 1 170 ? 11.543 -6.939 -5.910 1.00 92.56 170 TYR A CA 1
ATOM 1288 C C . TYR A 1 170 ? 11.182 -7.687 -4.621 1.00 92.56 170 TYR A C 1
ATOM 1290 O O . TYR A 1 170 ? 10.006 -7.838 -4.288 1.00 92.56 170 TYR A O 1
ATOM 1298 N N . ARG A 1 171 ? 12.193 -8.123 -3.854 1.00 92.50 171 ARG A N 1
ATOM 1299 C CA . ARG A 1 171 ? 11.990 -8.795 -2.560 1.00 92.50 171 ARG A CA 1
ATOM 1300 C C . ARG A 1 171 ? 11.234 -7.904 -1.583 1.00 92.50 171 ARG A C 1
ATOM 1302 O O . ARG A 1 171 ? 10.287 -8.365 -0.957 1.00 92.50 171 ARG A O 1
ATOM 1309 N N . SER A 1 172 ? 11.613 -6.631 -1.497 1.00 93.81 172 SER A N 1
ATOM 1310 C CA . SER A 1 172 ? 10.973 -5.674 -0.591 1.00 93.81 172 SER A CA 1
ATOM 1311 C C . SER A 1 172 ? 9.510 -5.424 -0.965 1.00 93.81 172 SER A C 1
ATOM 1313 O O . SER A 1 172 ? 8.643 -5.425 -0.095 1.00 93.81 172 SER A O 1
ATOM 1315 N N . LEU A 1 173 ? 9.210 -5.280 -2.260 1.00 95.00 173 LEU A N 1
ATOM 1316 C CA . LEU A 1 173 ? 7.842 -5.139 -2.766 1.00 95.00 173 LEU A CA 1
ATOM 1317 C C . LEU A 1 173 ? 6.998 -6.395 -2.508 1.00 95.00 173 LEU A C 1
ATOM 1319 O O . LEU A 1 173 ? 5.849 -6.283 -2.078 1.00 95.00 173 LEU A O 1
ATOM 1323 N N . SER A 1 174 ? 7.567 -7.583 -2.726 1.00 94.38 174 SER A N 1
ATOM 1324 C CA . SER A 1 174 ? 6.905 -8.860 -2.445 1.00 94.38 174 SER A CA 1
ATOM 1325 C C . SER A 1 174 ? 6.586 -9.020 -0.957 1.00 94.38 174 SER A C 1
ATOM 1327 O O . SER A 1 174 ? 5.469 -9.399 -0.599 1.00 94.38 174 SER A O 1
ATOM 1329 N N . ASP A 1 175 ? 7.536 -8.681 -0.085 1.00 94.56 175 ASP A N 1
ATOM 1330 C CA . ASP A 1 175 ? 7.353 -8.707 1.365 1.00 94.56 175 ASP A CA 1
ATOM 1331 C C . ASP A 1 175 ? 6.251 -7.748 1.822 1.00 94.56 175 ASP A C 1
ATOM 1333 O O . ASP A 1 175 ? 5.390 -8.133 2.617 1.00 94.56 175 ASP A O 1
ATOM 1337 N N . LEU A 1 176 ? 6.247 -6.513 1.307 1.00 94.62 176 LEU A N 1
ATOM 1338 C CA . LEU A 1 176 ? 5.210 -5.527 1.614 1.00 94.62 176 LEU A CA 1
ATOM 1339 C C . LEU A 1 176 ? 3.840 -5.998 1.134 1.00 94.62 176 LEU A C 1
ATOM 1341 O O . LEU A 1 176 ? 2.881 -5.971 1.902 1.00 94.62 176 LEU A O 1
ATOM 1345 N N . LYS A 1 177 ? 3.740 -6.489 -0.105 1.00 94.00 177 LYS A N 1
ATOM 1346 C CA . LYS A 1 177 ? 2.483 -7.014 -0.647 1.00 94.00 177 LYS A CA 1
ATOM 1347 C C . LYS A 1 177 ? 1.946 -8.168 0.195 1.00 94.00 177 LYS A C 1
ATOM 1349 O O . LYS A 1 177 ? 0.739 -8.241 0.339 1.00 94.00 177 LYS A O 1
ATOM 1354 N N . GLY A 1 178 ? 2.793 -9.034 0.758 1.00 91.62 178 GLY A N 1
ATOM 1355 C CA . GLY A 1 178 ? 2.361 -10.154 1.604 1.00 91.62 178 GLY A CA 1
ATOM 1356 C C . GLY A 1 178 ? 1.968 -9.773 3.040 1.00 91.62 178 GLY A C 1
ATOM 1357 O O . GLY A 1 178 ? 1.181 -10.486 3.663 1.00 91.62 178 GLY A O 1
ATOM 1358 N N . LYS A 1 179 ? 2.502 -8.667 3.578 1.00 92.88 179 LYS A N 1
ATOM 1359 C CA . LYS A 1 179 ? 2.292 -8.237 4.977 1.00 92.88 179 LYS A CA 1
ATOM 1360 C C . LYS A 1 179 ? 1.218 -7.156 5.118 1.00 92.88 179 LYS A C 1
ATOM 1362 O O . LYS A 1 179 ? 0.480 -7.147 6.103 1.00 92.88 179 LYS A O 1
ATOM 1367 N N . GLU A 1 180 ? 1.105 -6.268 4.135 1.00 95.00 180 GLU A N 1
ATOM 1368 C CA . GLU A 1 180 ? 0.283 -5.064 4.233 1.00 95.00 180 GLU A CA 1
ATOM 1369 C C . GLU A 1 180 ? -1.141 -5.279 3.720 1.00 95.00 180 GLU A C 1
ATOM 1371 O O . GLU A 1 180 ? -1.385 -5.517 2.533 1.00 95.00 180 GLU A O 1
ATOM 1376 N N . ARG A 1 181 ? -2.124 -5.104 4.611 1.00 93.62 181 ARG A N 1
ATOM 1377 C CA . ARG A 1 181 ? -3.558 -5.271 4.298 1.00 93.62 181 ARG A CA 1
ATOM 1378 C C . ARG A 1 181 ? -4.018 -4.347 3.169 1.00 93.62 181 ARG A C 1
ATOM 1380 O O . ARG A 1 181 ? -4.739 -4.776 2.267 1.00 93.62 181 ARG A O 1
ATOM 1387 N N . SER A 1 182 ? -3.554 -3.097 3.193 1.00 94.88 182 SER A N 1
ATOM 1388 C CA . SER A 1 182 ? -3.851 -2.093 2.166 1.00 94.88 182 SER A CA 1
ATOM 1389 C C . SER A 1 182 ? -3.306 -2.473 0.789 1.00 94.88 182 SER A C 1
ATOM 1391 O O . SER A 1 182 ? -3.925 -2.136 -0.217 1.00 94.88 182 SER A O 1
ATOM 1393 N N . LEU A 1 183 ? -2.202 -3.223 0.707 1.00 94.81 183 LEU A N 1
ATOM 1394 C CA . LEU A 1 183 ? -1.656 -3.687 -0.572 1.00 94.81 183 LEU A CA 1
ATOM 1395 C C . LEU A 1 183 ? -2.295 -5.003 -1.036 1.00 94.81 183 LEU A C 1
ATOM 1397 O O . LEU A 1 183 ? -2.548 -5.152 -2.239 1.00 94.81 183 LEU A O 1
ATOM 1401 N N . LEU A 1 184 ? -2.617 -5.919 -0.116 1.00 92.44 184 LEU A N 1
ATOM 1402 C CA . LEU A 1 184 ? -3.285 -7.193 -0.414 1.00 92.44 184 LEU A CA 1
ATOM 1403 C C . LEU A 1 184 ? -4.665 -6.987 -1.046 1.00 92.44 184 LEU A C 1
ATOM 1405 O O . LEU A 1 184 ? -4.871 -7.347 -2.202 1.00 92.44 184 LEU A O 1
ATOM 1409 N N . TYR A 1 185 ? -5.587 -6.366 -0.311 1.00 89.06 185 TYR A N 1
ATOM 1410 C CA . TYR A 1 185 ? -7.000 -6.237 -0.696 1.00 89.06 185 TYR A CA 1
ATOM 1411 C C . TYR A 1 185 ? -7.549 -4.817 -0.486 1.00 89.06 185 TYR A C 1
ATOM 1413 O O . TYR A 1 185 ? -8.759 -4.597 -0.538 1.00 89.06 185 TYR A O 1
ATOM 1421 N N . GLY A 1 186 ? -6.669 -3.838 -0.253 1.00 92.06 186 GLY A N 1
ATOM 1422 C CA . GLY A 1 186 ? -7.059 -2.436 -0.161 1.00 92.06 186 GLY A CA 1
ATOM 1423 C C . GLY A 1 186 ? -7.646 -1.892 -1.458 1.00 92.06 186 GLY A C 1
ATOM 1424 O O . GLY A 1 186 ? -7.268 -2.309 -2.557 1.00 92.06 186 GLY A O 1
ATOM 1425 N N . GLU A 1 187 ? -8.544 -0.925 -1.303 1.00 93.38 187 GLU A N 1
ATOM 1426 C CA . GLU A 1 187 ? -9.160 -0.170 -2.389 1.00 93.38 187 GLU A CA 1
ATOM 1427 C C . GLU A 1 187 ? -8.092 0.591 -3.175 1.00 93.38 187 GLU A C 1
ATOM 1429 O O . GLU A 1 187 ? -7.108 1.067 -2.605 1.00 93.38 187 GLU A O 1
ATOM 1434 N N . PHE A 1 188 ? -8.298 0.692 -4.485 1.00 95.44 188 PHE A N 1
ATOM 1435 C CA . PHE A 1 188 ? -7.470 1.474 -5.391 1.00 95.44 188 PHE A CA 1
ATOM 1436 C C . PHE A 1 188 ? -8.205 2.758 -5.753 1.00 95.44 188 PHE A C 1
ATOM 1438 O O . PHE A 1 188 ? -9.319 2.706 -6.272 1.00 95.44 188 PHE A O 1
ATOM 1445 N N . GLN A 1 189 ? -7.576 3.897 -5.478 1.00 94.62 189 GLN A N 1
ATOM 1446 C CA . GLN A 1 189 ? -8.096 5.212 -5.833 1.00 94.62 189 GLN A CA 1
ATOM 1447 C C . GLN A 1 189 ? -7.047 5.940 -6.680 1.00 94.62 189 GLN A C 1
ATOM 1449 O O . GLN A 1 189 ? -6.003 6.307 -6.139 1.00 94.62 189 GLN A O 1
ATOM 1454 N N . PRO A 1 190 ? -7.278 6.135 -7.989 1.00 94.00 190 PRO A N 1
ATOM 1455 C CA . PRO A 1 190 ? -6.368 6.910 -8.820 1.00 94.00 190 PRO A CA 1
ATOM 1456 C C . PRO A 1 190 ? -6.363 8.371 -8.370 1.00 94.00 190 PRO A C 1
ATOM 1458 O O . PRO A 1 190 ? -7.411 8.918 -8.025 1.00 94.00 190 PRO A O 1
ATOM 1461 N N . LEU A 1 191 ? -5.188 8.995 -8.380 1.00 91.88 191 LEU A N 1
ATOM 1462 C CA . LEU A 1 191 ? -5.028 10.409 -8.068 1.00 91.88 191 LEU A CA 1
ATOM 1463 C C . LEU A 1 191 ? -4.776 11.202 -9.347 1.00 91.88 191 LEU A C 1
ATOM 1465 O O . LEU A 1 191 ? -4.011 10.793 -10.223 1.00 91.88 191 LEU A O 1
ATOM 1469 N N . LEU A 1 192 ? -5.407 12.370 -9.440 1.00 86.12 192 LEU A N 1
ATOM 1470 C CA . LEU A 1 192 ? -5.127 13.313 -10.513 1.00 86.12 192 LEU A CA 1
ATOM 1471 C C . LEU A 1 192 ? -3.804 14.020 -10.212 1.00 86.12 192 LEU A C 1
ATOM 1473 O O . LEU A 1 192 ? -3.627 14.613 -9.148 1.00 86.12 192 LEU A O 1
ATOM 1477 N N . SER A 1 193 ? -2.874 13.925 -11.159 1.00 83.44 193 SER A N 1
ATOM 1478 C CA . SER A 1 193 ? -1.548 14.540 -11.086 1.00 83.44 193 SER A CA 1
ATOM 1479 C C . SER A 1 193 ? -1.460 15.698 -12.079 1.00 83.44 193 SER A C 1
ATOM 1481 O O . SER A 1 193 ? -2.028 15.630 -13.167 1.00 83.44 193 SER A O 1
ATOM 1483 N N . SER A 1 194 ? -0.732 16.757 -11.720 1.00 85.75 194 SER A N 1
ATOM 1484 C CA . SER A 1 194 ? -0.472 17.903 -12.606 1.00 85.75 194 SER A CA 1
ATOM 1485 C C . SER A 1 194 ? 0.421 17.553 -13.803 1.00 85.75 194 SER A C 1
ATOM 1487 O O . SER A 1 194 ? 0.294 18.163 -14.864 1.00 85.75 194 SER A O 1
ATOM 1489 N N . SER A 1 195 ? 1.324 16.581 -13.640 1.00 87.69 195 SER A N 1
ATOM 1490 C CA . SER A 1 195 ? 2.202 16.089 -14.704 1.00 87.69 195 SER A CA 1
ATOM 1491 C C . SER A 1 195 ? 1.580 14.897 -15.431 1.00 87.69 195 SER A C 1
ATOM 1493 O O . SER A 1 195 ? 1.137 13.946 -14.791 1.00 87.69 195 SER A O 1
ATOM 1495 N N . SER A 1 196 ? 1.621 14.904 -16.767 1.00 88.44 196 SER A N 1
ATOM 1496 C CA . SER A 1 196 ? 1.167 13.786 -17.607 1.00 88.44 196 SER A CA 1
ATOM 1497 C C . SER A 1 196 ? 2.116 12.584 -17.602 1.00 88.44 196 SER A C 1
ATOM 1499 O O . SER A 1 196 ? 1.706 11.487 -17.974 1.00 88.44 196 SER A O 1
ATOM 1501 N N . SER A 1 197 ? 3.376 12.769 -17.189 1.00 92.38 197 SER A N 1
ATOM 1502 C CA . SER A 1 197 ? 4.362 11.683 -17.102 1.00 92.38 197 SER A CA 1
ATOM 1503 C C . SER A 1 197 ? 4.240 10.863 -15.819 1.00 92.38 197 SER A C 1
ATOM 1505 O O . SER A 1 197 ? 4.874 9.812 -15.705 1.00 92.38 197 SER A O 1
ATOM 1507 N N . VAL A 1 198 ? 3.466 11.351 -14.845 1.00 94.75 198 VAL A N 1
ATOM 1508 C CA . VAL A 1 198 ? 3.348 10.744 -13.524 1.00 94.75 198 VAL A CA 1
ATOM 1509 C C . VAL A 1 198 ? 1.999 10.073 -13.374 1.00 94.75 198 VAL A C 1
ATOM 1511 O O . VAL A 1 198 ? 0.951 10.693 -13.534 1.00 94.75 198 VAL A O 1
ATOM 1514 N N . PHE A 1 199 ? 2.039 8.805 -12.986 1.00 95.00 199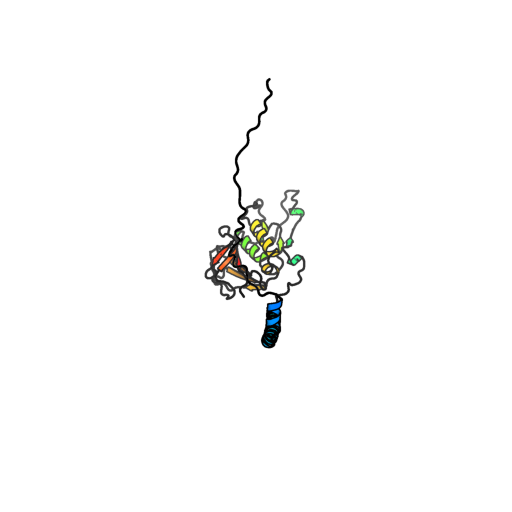 PHE A N 1
ATOM 1515 C CA . PHE A 1 199 ? 0.870 8.070 -12.546 1.00 95.00 199 PHE A CA 1
ATOM 1516 C C . PHE A 1 199 ? 0.924 7.905 -11.033 1.00 95.00 199 PHE A C 1
ATOM 1518 O O . PHE A 1 199 ? 1.904 7.384 -10.498 1.00 95.00 199 PHE A O 1
ATOM 1525 N N . SER A 1 200 ? -0.115 8.350 -10.332 1.00 95.38 200 SER A N 1
ATOM 1526 C CA . SER A 1 200 ? -0.197 8.205 -8.883 1.00 95.38 200 SER A CA 1
ATOM 1527 C C . SER A 1 200 ? -1.561 7.703 -8.432 1.00 95.38 200 SER A C 1
ATOM 1529 O O . SER A 1 200 ? -2.582 7.908 -9.092 1.00 95.38 200 SER A O 1
ATOM 1531 N N . TYR A 1 201 ? -1.573 6.973 -7.323 1.00 96.00 201 TYR A N 1
ATOM 1532 C CA . TYR A 1 201 ? -2.784 6.398 -6.748 1.00 96.00 201 TYR A CA 1
ATOM 1533 C C . TYR A 1 201 ? -2.588 6.042 -5.276 1.00 96.00 201 TYR A C 1
ATOM 1535 O O . TYR A 1 201 ? -1.470 5.856 -4.793 1.00 96.00 201 TYR A O 1
ATOM 1543 N N . LEU A 1 202 ? -3.707 5.905 -4.569 1.00 96.00 202 LEU A N 1
ATOM 1544 C CA . LEU A 1 202 ? -3.762 5.450 -3.189 1.00 96.00 202 LEU A CA 1
ATOM 1545 C C . LEU A 1 202 ? -4.190 3.988 -3.108 1.00 96.00 202 LEU A C 1
ATOM 1547 O O . LEU A 1 202 ? -5.110 3.542 -3.799 1.00 96.00 202 LEU A O 1
ATOM 1551 N N . ARG A 1 203 ? -3.555 3.265 -2.186 1.00 96.50 203 ARG A N 1
ATOM 1552 C CA . ARG A 1 203 ? -3.995 1.965 -1.684 1.00 96.50 203 ARG A CA 1
ATOM 1553 C C . ARG A 1 203 ? -4.376 2.111 -0.219 1.00 96.50 203 ARG A C 1
ATOM 1555 O O . ARG A 1 203 ? -3.536 2.447 0.618 1.00 96.50 203 ARG A O 1
ATOM 1562 N N . ARG A 1 204 ? -5.646 1.868 0.098 1.00 94.25 204 ARG A N 1
ATOM 1563 C CA . ARG A 1 204 ? -6.180 2.049 1.456 1.00 94.25 204 ARG A CA 1
ATOM 1564 C C . ARG A 1 204 ? -7.038 0.876 1.896 1.00 94.25 204 ARG A C 1
ATOM 1566 O O . ARG A 1 204 ? -7.782 0.305 1.100 1.00 94.25 204 ARG A O 1
ATOM 1573 N N . TRP A 1 205 ? -6.987 0.558 3.181 1.00 93.94 205 TRP A N 1
ATOM 1574 C CA . TRP A 1 205 ? -7.887 -0.410 3.786 1.00 93.94 205 TRP A CA 1
ATOM 1575 C C . TRP A 1 205 ? -8.293 0.015 5.192 1.00 93.94 205 TRP A C 1
ATOM 1577 O O . TRP A 1 205 ? -7.481 -0.052 6.113 1.00 93.94 205 TRP A O 1
ATO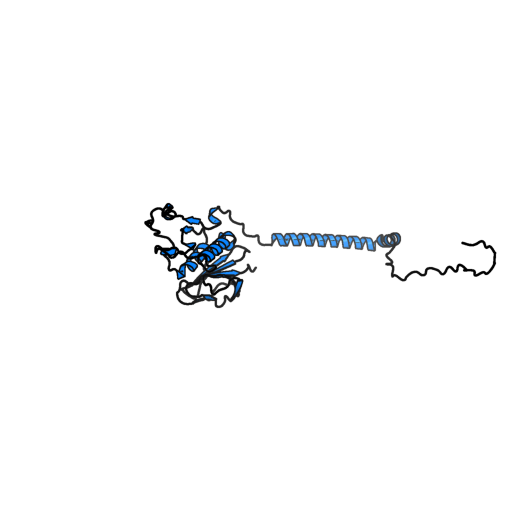M 1587 N N . ASP A 1 206 ? -9.568 0.377 5.356 1.00 91.38 206 ASP A N 1
ATOM 1588 C CA . ASP A 1 206 ? -10.178 0.666 6.660 1.00 91.38 206 ASP A CA 1
ATOM 1589 C C . ASP A 1 206 ? -9.290 1.597 7.520 1.00 91.38 206 ASP A C 1
ATOM 1591 O O . ASP A 1 206 ? -8.858 2.643 7.030 1.00 91.38 206 ASP A O 1
ATOM 1595 N N . GLN A 1 207 ? -8.958 1.193 8.750 1.00 90.69 207 GLN A N 1
ATOM 1596 C CA . GLN A 1 207 ? -8.080 1.909 9.684 1.00 90.69 207 GLN A CA 1
ATOM 1597 C C . GLN A 1 207 ? -6.593 1.501 9.588 1.00 90.69 207 GLN A C 1
ATOM 1599 O O . GLN A 1 207 ? -5.807 1.798 10.484 1.00 90.69 207 GLN A O 1
ATOM 1604 N N . SER A 1 208 ? -6.189 0.771 8.542 1.00 92.94 208 SER A N 1
ATOM 1605 C CA . SER A 1 208 ? -4.790 0.345 8.353 1.00 92.94 208 SER A CA 1
ATOM 1606 C C . SER A 1 208 ? -3.925 1.467 7.766 1.00 92.94 208 SER A C 1
ATOM 1608 O O . SER A 1 208 ? -4.444 2.467 7.265 1.00 92.94 208 SER A O 1
ATOM 1610 N N . GLU A 1 209 ? -2.598 1.286 7.786 1.00 94.12 209 GLU A N 1
ATOM 1611 C CA . GLU A 1 209 ? -1.670 2.187 7.089 1.00 94.12 209 GLU A CA 1
ATOM 1612 C C . GLU A 1 209 ? -2.057 2.318 5.608 1.00 94.12 209 GLU A C 1
ATOM 1614 O O . GLU A 1 209 ? -2.423 1.340 4.948 1.00 94.12 209 GLU A O 1
ATOM 1619 N N . ARG A 1 210 ? -2.004 3.541 5.084 1.00 95.75 210 ARG A N 1
ATOM 1620 C CA . ARG A 1 210 ? -2.335 3.864 3.694 1.00 95.75 210 ARG A CA 1
ATOM 1621 C C . ARG A 1 210 ? -1.046 4.026 2.904 1.00 95.75 210 ARG A C 1
ATOM 1623 O O . ARG A 1 210 ? -0.054 4.517 3.437 1.00 95.75 210 ARG A O 1
ATOM 1630 N N . PHE A 1 211 ? -1.085 3.646 1.633 1.00 96.88 211 PHE A N 1
ATOM 1631 C CA . PHE A 1 211 ? 0.054 3.758 0.731 1.00 96.88 211 PHE A CA 1
ATOM 1632 C C . PHE A 1 211 ? -0.275 4.696 -0.421 1.00 96.88 211 PHE A C 1
ATOM 1634 O O . PHE A 1 211 ? -1.316 4.555 -1.064 1.00 96.88 211 PHE A O 1
ATOM 1641 N N . LEU A 1 212 ? 0.629 5.630 -0.685 1.00 96.44 212 LEU A N 1
ATOM 1642 C CA . LEU A 1 212 ? 0.638 6.465 -1.875 1.00 96.44 212 LEU A CA 1
ATOM 1643 C C . LEU A 1 212 ? 1.729 5.942 -2.800 1.00 96.44 212 LEU A C 1
ATOM 1645 O O . LEU A 1 212 ? 2.895 5.859 -2.418 1.00 96.44 212 LEU A O 1
ATOM 1649 N N . VAL A 1 213 ? 1.332 5.587 -4.014 1.00 97.06 213 VAL A N 1
ATOM 1650 C CA . VAL A 1 213 ? 2.245 5.161 -5.068 1.00 97.06 213 VAL A CA 1
ATOM 1651 C C . VAL A 1 213 ? 2.343 6.294 -6.072 1.00 97.06 213 VAL A C 1
ATOM 1653 O O . VAL A 1 213 ? 1.314 6.782 -6.538 1.00 97.06 213 VAL A O 1
ATOM 1656 N N . ALA A 1 214 ? 3.560 6.714 -6.398 1.00 96.12 214 ALA A N 1
ATOM 1657 C CA . ALA A 1 214 ? 3.826 7.734 -7.399 1.00 96.12 214 ALA A CA 1
ATOM 1658 C C . ALA A 1 214 ? 4.914 7.239 -8.355 1.00 96.12 214 ALA A C 1
ATOM 1660 O O . ALA A 1 214 ? 6.007 6.866 -7.935 1.00 96.12 214 ALA A O 1
ATOM 1661 N N . LEU A 1 215 ? 4.589 7.190 -9.642 1.00 96.69 215 LEU A N 1
ATOM 1662 C CA . LEU A 1 215 ? 5.386 6.542 -10.677 1.00 96.69 215 LEU A CA 1
ATOM 1663 C C . LEU A 1 215 ? 5.655 7.540 -11.797 1.00 96.69 215 LEU A C 1
ATOM 1665 O O . LEU A 1 215 ? 4.723 7.934 -12.497 1.00 96.69 215 LEU A O 1
ATOM 1669 N N . ASN A 1 216 ? 6.908 7.942 -11.984 1.00 96.31 216 ASN A N 1
ATOM 1670 C CA . ASN A 1 216 ? 7.298 8.774 -13.115 1.00 96.31 216 ASN A CA 1
ATOM 1671 C C . ASN A 1 216 ? 7.740 7.887 -14.284 1.00 96.31 216 ASN A C 1
ATOM 1673 O O . ASN A 1 216 ? 8.799 7.269 -14.234 1.00 96.31 216 ASN A O 1
ATOM 1677 N N . PHE A 1 217 ? 6.951 7.847 -15.356 1.00 95.00 217 PHE A N 1
ATOM 1678 C CA . PHE A 1 217 ? 7.315 7.152 -16.597 1.00 95.00 217 PHE A CA 1
ATOM 1679 C C . PHE A 1 217 ? 8.187 8.012 -17.524 1.00 95.00 217 PHE A C 1
ATOM 1681 O O . PHE A 1 217 ? 8.696 7.518 -18.530 1.00 95.00 217 PHE A O 1
ATOM 1688 N N . GLY A 1 218 ? 8.349 9.299 -17.203 1.00 93.94 218 GLY A N 1
ATOM 1689 C CA . GLY A 1 218 ? 9.155 10.241 -17.970 1.00 93.94 218 GLY A CA 1
ATOM 1690 C C . GLY A 1 218 ? 10.661 10.094 -17.744 1.00 93.94 218 GLY A C 1
ATOM 1691 O O . GLY A 1 218 ? 11.133 9.528 -16.755 1.00 93.94 218 GLY A O 1
ATOM 1692 N N . GLU A 1 219 ? 11.426 10.664 -18.674 1.00 93.50 219 GLU A N 1
ATOM 1693 C CA . GLU A 1 219 ? 12.894 10.758 -18.611 1.00 93.50 219 GLU A CA 1
ATOM 1694 C C . GLU A 1 219 ? 13.384 12.060 -17.964 1.00 93.50 219 GLU A C 1
ATOM 1696 O O . GLU A 1 219 ? 14.571 12.220 -17.695 1.00 93.50 219 GLU A O 1
ATOM 1701 N N . SER A 1 220 ? 12.474 12.993 -17.693 1.00 94.00 220 SER A N 1
ATOM 1702 C CA . SER A 1 220 ? 12.751 14.231 -16.975 1.00 94.00 220 SER A CA 1
ATOM 1703 C C . SER A 1 220 ? 12.212 14.159 -15.544 1.00 94.00 220 SER A C 1
ATOM 1705 O O . SER A 1 220 ? 11.211 13.472 -15.299 1.00 94.00 220 SER A O 1
ATOM 1707 N N . PRO A 1 221 ? 12.830 14.881 -14.591 1.00 94.75 221 PRO A N 1
ATOM 1708 C CA . PRO A 1 221 ? 12.242 15.056 -13.272 1.00 94.75 221 PRO A CA 1
ATOM 1709 C C . PRO A 1 221 ? 10.874 15.733 -13.398 1.00 94.75 221 PRO A C 1
ATOM 1711 O O . PRO A 1 221 ? 10.669 16.584 -14.267 1.00 94.75 221 PRO A O 1
ATOM 1714 N N . ALA A 1 222 ? 9.940 15.339 -12.539 1.00 93.69 222 ALA A N 1
ATOM 1715 C CA . ALA A 1 222 ? 8.577 15.850 -12.537 1.00 93.69 222 ALA A CA 1
ATOM 1716 C C . ALA A 1 222 ? 8.209 16.380 -11.150 1.00 93.69 222 ALA A C 1
ATOM 1718 O O . ALA A 1 222 ? 8.438 15.721 -10.135 1.00 93.69 222 ALA A O 1
ATOM 1719 N N . GLU A 1 223 ? 7.611 17.567 -11.120 1.00 92.75 223 GLU A N 1
ATOM 1720 C CA . GLU A 1 223 ? 6.998 18.127 -9.919 1.00 92.75 223 GLU A CA 1
ATOM 1721 C C . GLU A 1 223 ? 5.498 17.832 -9.941 1.00 92.75 223 GLU A C 1
ATOM 1723 O O . GLU A 1 223 ? 4.810 18.089 -10.933 1.00 92.75 223 GLU A O 1
ATOM 1728 N N . VAL A 1 224 ? 4.994 17.270 -8.848 1.00 90.44 224 VAL A N 1
ATOM 1729 C CA . VAL A 1 224 ? 3.629 16.766 -8.748 1.00 90.44 224 VAL A CA 1
ATOM 1730 C C . VAL A 1 224 ? 2.930 17.448 -7.589 1.00 90.44 224 VAL A C 1
ATOM 1732 O O . VAL A 1 224 ? 3.391 17.400 -6.449 1.00 90.44 224 VAL A O 1
ATOM 1735 N N . THR A 1 225 ? 1.782 18.045 -7.889 1.00 90.56 225 THR A N 1
ATOM 1736 C CA . THR A 1 225 ? 0.828 18.499 -6.879 1.00 90.56 225 THR A CA 1
ATOM 1737 C C . THR A 1 225 ? -0.331 17.516 -6.855 1.00 90.56 225 THR A C 1
ATOM 1739 O O . THR A 1 225 ? -1.010 17.328 -7.867 1.00 90.56 225 THR A O 1
ATOM 1742 N N . LEU A 1 226 ? -0.532 16.866 -5.710 1.00 86.56 226 LEU A N 1
ATOM 1743 C CA . LEU A 1 226 ? -1.599 15.890 -5.510 1.00 86.56 226 LEU A CA 1
ATOM 1744 C C . LEU A 1 226 ? -2.866 16.620 -5.063 1.00 86.56 226 LEU A C 1
ATOM 1746 O O . LEU A 1 226 ? -2.868 17.310 -4.047 1.00 86.56 226 LEU A O 1
ATOM 1750 N N . GLN A 1 227 ? -3.945 16.481 -5.829 1.00 79.50 227 GLN A N 1
ATOM 1751 C CA . GLN A 1 227 ? -5.229 17.113 -5.524 1.00 79.50 227 GLN A CA 1
ATOM 1752 C C . GLN A 1 227 ? -6.163 16.098 -4.857 1.00 79.50 227 GLN A C 1
ATOM 1754 O O . GLN A 1 227 ? -7.050 15.553 -5.509 1.00 79.50 227 GLN A O 1
ATOM 1759 N N . ASP A 1 228 ? -5.949 15.806 -3.570 1.00 85.00 228 ASP A N 1
ATOM 1760 C CA . ASP A 1 228 ? -6.839 14.919 -2.809 1.00 85.00 228 ASP A CA 1
ATOM 1761 C C . ASP A 1 228 ? -6.854 15.268 -1.307 1.00 85.00 228 ASP A C 1
ATOM 1763 O O . ASP A 1 228 ? -5.789 15.360 -0.696 1.00 85.00 228 ASP A O 1
ATOM 1767 N N . PRO A 1 229 ? -8.037 15.448 -0.686 1.00 85.00 229 PRO A N 1
ATOM 1768 C CA . PRO A 1 229 ? -8.150 15.814 0.728 1.00 85.00 229 PRO A CA 1
ATOM 1769 C C . PRO A 1 229 ? -7.704 14.711 1.702 1.00 85.00 229 PRO A C 1
ATOM 1771 O O . PRO A 1 229 ? -7.501 14.989 2.880 1.00 85.00 229 PRO A O 1
ATOM 1774 N N . LEU A 1 230 ? -7.580 13.459 1.251 1.00 85.50 230 LEU A N 1
ATOM 1775 C CA . LEU A 1 230 ? -7.134 12.336 2.081 1.00 85.50 230 LEU A CA 1
ATOM 1776 C C . LEU A 1 230 ? -5.612 12.254 2.204 1.00 85.50 230 LEU A C 1
ATOM 1778 O O . LEU A 1 230 ? -5.112 11.486 3.033 1.00 85.50 230 LEU A O 1
ATOM 1782 N N . VAL A 1 231 ? -4.886 12.978 1.353 1.00 89.06 231 VAL A N 1
ATOM 1783 C CA . VAL A 1 231 ? -3.428 12.988 1.343 1.00 89.06 231 VAL A CA 1
ATOM 1784 C C . VAL A 1 231 ? -2.942 13.986 2.401 1.00 89.06 231 VAL A C 1
ATOM 1786 O O . VAL A 1 231 ? -3.279 15.167 2.322 1.00 89.06 231 VAL A O 1
ATOM 1789 N N . PRO A 1 232 ? -2.180 13.540 3.414 1.00 92.69 232 PRO A N 1
ATOM 1790 C CA . PRO A 1 232 ? -1.633 14.432 4.434 1.00 92.69 232 PRO A CA 1
ATOM 1791 C C . PRO A 1 232 ? -0.534 15.342 3.859 1.00 92.69 232 PRO A C 1
ATOM 1793 O O . PRO A 1 232 ? 0.010 15.051 2.794 1.00 92.69 232 PRO A O 1
ATOM 1796 N N . PRO A 1 233 ? -0.143 16.415 4.573 1.00 91.31 233 PRO A N 1
ATOM 1797 C CA . PRO A 1 233 ? 0.951 17.285 4.137 1.00 91.31 233 PRO A CA 1
ATOM 1798 C C . PRO A 1 233 ? 2.305 16.565 4.097 1.00 91.31 233 PRO A C 1
ATOM 1800 O O . PRO A 1 233 ? 3.163 16.946 3.308 1.00 91.31 233 PRO A O 1
ATOM 1803 N N . GLU A 1 234 ? 2.494 15.515 4.903 1.00 93.69 234 GLU A N 1
ATOM 1804 C CA . GLU A 1 234 ? 3.724 14.723 4.956 1.00 93.69 234 GLU A CA 1
ATOM 1805 C C . GLU A 1 234 ? 3.438 13.218 4.916 1.00 93.69 234 GLU A C 1
ATOM 1807 O O . GLU A 1 234 ? 2.458 12.741 5.494 1.00 93.69 234 GLU A O 1
ATOM 1812 N N . ALA A 1 235 ? 4.328 12.456 4.279 1.00 95.12 235 ALA A N 1
ATOM 1813 C CA . ALA A 1 235 ? 4.307 10.994 4.294 1.00 95.12 235 ALA A CA 1
ATOM 1814 C C . ALA A 1 235 ? 5.720 10.407 4.363 1.00 95.12 235 ALA A C 1
ATOM 1816 O O . ALA A 1 235 ? 6.692 11.019 3.924 1.00 95.12 235 ALA A O 1
ATOM 1817 N N . THR A 1 236 ? 5.836 9.194 4.896 1.00 96.56 236 THR A N 1
ATOM 1818 C CA . THR A 1 236 ? 7.119 8.510 5.076 1.00 96.56 236 THR A CA 1
ATOM 1819 C C . THR A 1 236 ? 7.461 7.663 3.857 1.00 96.56 236 THR A C 1
ATOM 1821 O O . THR A 1 236 ? 6.633 6.883 3.385 1.00 96.56 236 THR A O 1
ATOM 1824 N N . VAL A 1 237 ? 8.697 7.761 3.368 1.00 96.44 237 VAL A N 1
ATOM 1825 C CA . VAL A 1 237 ? 9.209 6.909 2.289 1.00 96.44 237 VAL A CA 1
ATOM 1826 C C . VAL A 1 237 ? 9.339 5.471 2.773 1.00 96.44 237 VAL A C 1
ATOM 1828 O O . VAL A 1 237 ? 10.016 5.204 3.762 1.00 96.44 237 VAL A O 1
ATOM 1831 N N . VAL A 1 238 ? 8.722 4.532 2.060 1.00 95.38 238 VAL A N 1
ATOM 1832 C CA . VAL A 1 238 ? 8.859 3.093 2.326 1.00 95.38 238 VAL A CA 1
ATOM 1833 C C . VAL A 1 238 ? 9.889 2.484 1.393 1.00 95.38 238 VAL A C 1
ATOM 1835 O O . VAL A 1 238 ? 10.822 1.830 1.846 1.00 95.38 238 VAL A O 1
ATOM 1838 N N . LEU A 1 239 ? 9.720 2.712 0.092 1.00 94.38 239 LEU A N 1
ATOM 1839 C CA . LEU A 1 239 ? 10.618 2.236 -0.952 1.00 94.38 239 LEU A CA 1
ATOM 1840 C C . LEU A 1 239 ? 10.722 3.292 -2.049 1.00 94.38 239 LEU A C 1
ATOM 1842 O O . LEU A 1 239 ? 9.742 3.968 -2.362 1.00 94.38 239 LEU A O 1
ATOM 1846 N N . SER A 1 240 ? 11.901 3.388 -2.653 1.00 94.19 240 SER A N 1
ATOM 1847 C CA . SER A 1 240 ? 12.104 4.062 -3.931 1.00 94.19 240 SER A CA 1
ATOM 1848 C C . SER A 1 240 ? 12.886 3.141 -4.863 1.00 94.19 240 SER A C 1
ATOM 1850 O O . SER A 1 240 ? 13.689 2.327 -4.402 1.00 94.19 240 SER A O 1
ATOM 1852 N N . SER A 1 241 ? 12.645 3.254 -6.168 1.00 91.31 241 SER A N 1
ATOM 1853 C CA . SER A 1 241 ? 13.508 2.644 -7.181 1.00 91.31 241 SER A CA 1
ATOM 1854 C C . SER A 1 241 ? 14.803 3.426 -7.402 1.00 91.31 241 SER A C 1
ATOM 1856 O O . SER A 1 241 ? 15.721 2.896 -8.022 1.00 91.31 241 SER A O 1
ATOM 1858 N N . ASP A 1 242 ? 14.879 4.674 -6.934 1.00 89.38 242 ASP A N 1
ATOM 1859 C CA . ASP A 1 242 ? 16.085 5.490 -7.007 1.00 89.38 242 ASP A CA 1
ATOM 1860 C C . ASP A 1 242 ? 16.947 5.294 -5.739 1.00 89.38 242 ASP A C 1
ATOM 1862 O O . ASP A 1 242 ? 16.476 5.563 -4.628 1.00 89.38 242 ASP A O 1
ATOM 1866 N N . PRO A 1 243 ? 18.219 4.863 -5.873 1.00 83.88 243 PRO A N 1
ATOM 1867 C CA . PRO A 1 243 ? 19.119 4.628 -4.743 1.00 83.88 243 PRO A CA 1
ATOM 1868 C C . PRO A 1 243 ? 19.456 5.890 -3.936 1.00 83.88 243 PRO A C 1
ATOM 1870 O O . PRO A 1 243 ? 19.930 5.780 -2.804 1.00 83.88 243 PRO A O 1
ATOM 1873 N N . SER A 1 244 ? 19.246 7.083 -4.499 1.00 87.00 244 SER A N 1
ATOM 1874 C CA . SER A 1 244 ? 19.498 8.354 -3.811 1.00 87.00 244 SER A CA 1
ATOM 1875 C C . SER A 1 244 ? 18.488 8.633 -2.695 1.00 87.00 244 SER A C 1
ATOM 1877 O O . SER A 1 244 ? 18.790 9.397 -1.773 1.00 87.00 244 SER A O 1
ATOM 1879 N N . ARG A 1 245 ? 17.305 8.003 -2.733 1.00 87.94 245 ARG A N 1
ATOM 1880 C CA . ARG A 1 245 ? 16.237 8.239 -1.763 1.00 87.94 245 ARG A CA 1
ATOM 1881 C C . ARG A 1 245 ? 16.211 7.162 -0.678 1.00 87.94 245 ARG A C 1
ATOM 1883 O O . ARG A 1 245 ? 15.990 5.984 -0.939 1.00 87.94 245 ARG A O 1
ATOM 1890 N N . GLN A 1 246 ? 16.401 7.584 0.570 1.00 87.44 246 GLN A N 1
ATOM 1891 C CA . GLN A 1 246 ? 16.431 6.685 1.725 1.00 87.44 246 GLN A CA 1
ATOM 1892 C C . GLN A 1 246 ? 15.023 6.385 2.257 1.00 87.44 246 GLN A C 1
ATOM 1894 O O . GLN A 1 246 ? 14.186 7.280 2.390 1.00 87.44 246 GLN A O 1
ATOM 1899 N N . ALA A 1 247 ? 14.781 5.120 2.605 1.00 90.00 247 ALA A N 1
ATOM 1900 C CA . ALA A 1 247 ? 13.570 4.703 3.306 1.00 90.00 247 ALA A CA 1
ATOM 1901 C C . ALA A 1 247 ? 13.536 5.264 4.742 1.00 90.00 247 ALA A C 1
ATOM 1903 O O . ALA A 1 247 ? 14.571 5.412 5.389 1.00 90.00 247 ALA A O 1
ATOM 1904 N N . GLY A 1 248 ? 12.339 5.561 5.248 1.00 91.19 248 GLY A N 1
ATOM 1905 C CA . GLY A 1 248 ? 12.096 6.101 6.590 1.00 91.19 248 GLY A CA 1
ATOM 1906 C C . GLY A 1 248 ? 12.102 7.630 6.689 1.00 91.19 248 GLY A C 1
ATOM 1907 O O . GLY A 1 248 ? 11.712 8.165 7.723 1.00 91.19 248 GLY A O 1
ATOM 1908 N N . VAL A 1 249 ? 12.492 8.343 5.629 1.00 93.75 249 VAL A N 1
ATOM 1909 C CA . VAL A 1 249 ? 12.474 9.814 5.593 1.00 93.75 249 VAL A CA 1
ATOM 1910 C C . VAL A 1 249 ? 11.050 10.318 5.341 1.00 93.75 249 VAL A C 1
ATOM 1912 O O . VAL A 1 249 ? 10.363 9.809 4.455 1.00 93.75 249 VAL A O 1
ATOM 1915 N N . SER A 1 250 ? 10.602 11.321 6.098 1.00 93.50 250 SER A N 1
ATOM 1916 C CA . SER A 1 250 ? 9.339 12.022 5.832 1.00 93.50 250 SER A CA 1
ATOM 1917 C C . SER A 1 250 ? 9.521 13.072 4.736 1.00 93.50 250 SER A C 1
ATOM 1919 O O . SER A 1 250 ? 10.487 13.834 4.754 1.00 93.50 250 SER A O 1
ATOM 1921 N N . LEU A 1 251 ? 8.596 13.109 3.779 1.00 92.56 251 LEU A N 1
ATOM 1922 C CA . LEU A 1 251 ? 8.581 14.046 2.658 1.00 92.56 251 LEU A CA 1
ATOM 1923 C C . LEU A 1 251 ? 7.289 14.858 2.657 1.00 92.56 251 LEU A C 1
ATOM 1925 O O . LEU A 1 251 ? 6.212 14.303 2.875 1.00 92.56 251 LEU A O 1
ATOM 1929 N N . GLY A 1 252 ? 7.407 16.147 2.337 1.00 91.81 252 GLY A N 1
ATOM 1930 C CA . GLY A 1 252 ? 6.266 17.018 2.075 1.00 91.81 252 GLY A CA 1
ATOM 1931 C C . GLY A 1 252 ? 5.588 16.674 0.745 1.00 91.81 252 GLY A C 1
ATOM 1932 O O . GLY A 1 252 ? 6.259 16.494 -0.272 1.00 91.81 252 GLY A O 1
ATOM 1933 N N . LEU A 1 253 ? 4.259 16.591 0.751 1.00 90.06 253 LEU A N 1
ATOM 1934 C CA . LEU A 1 253 ? 3.439 16.187 -0.396 1.00 90.06 253 LEU A CA 1
ATOM 1935 C C . LEU A 1 253 ? 2.796 17.354 -1.156 1.00 90.06 253 LEU A C 1
ATOM 1937 O O . LEU A 1 253 ? 2.251 17.136 -2.236 1.00 90.06 253 LEU A O 1
ATOM 1941 N N . GLU A 1 254 ? 2.892 18.587 -0.646 1.00 87.06 254 GLU A N 1
ATOM 1942 C CA . GLU A 1 254 ? 2.380 19.784 -1.337 1.00 87.06 254 GLU A CA 1
ATOM 1943 C C . GLU A 1 254 ? 3.031 19.971 -2.717 1.00 87.06 254 GLU A C 1
ATOM 1945 O O . GLU A 1 254 ? 2.373 20.332 -3.698 1.00 87.06 254 GLU A O 1
ATOM 1950 N N . LYS A 1 255 ? 4.336 19.684 -2.793 1.00 86.88 255 LYS A N 1
ATOM 1951 C CA . LYS A 1 255 ? 5.130 19.744 -4.018 1.00 86.88 255 LYS A CA 1
ATOM 1952 C C . LYS A 1 255 ? 6.114 18.578 -4.069 1.00 86.88 255 LYS A C 1
ATOM 1954 O O . LYS A 1 255 ? 7.293 18.718 -3.745 1.00 86.88 255 LYS A O 1
ATOM 1959 N N . LEU A 1 256 ? 5.611 17.412 -4.459 1.00 92.38 256 LEU A N 1
ATOM 1960 C CA . LEU A 1 256 ? 6.406 16.192 -4.535 1.00 92.38 256 LEU A CA 1
ATOM 1961 C C . LEU A 1 256 ? 7.297 16.210 -5.785 1.00 92.38 256 LEU A C 1
ATOM 1963 O O . LEU A 1 256 ? 6.803 16.346 -6.903 1.00 92.38 256 LEU A O 1
ATOM 1967 N N . THR A 1 257 ? 8.606 16.035 -5.607 1.00 93.62 257 THR A N 1
ATOM 1968 C CA . THR A 1 257 ? 9.575 15.911 -6.704 1.00 93.62 257 THR A CA 1
ATOM 1969 C C . THR A 1 257 ? 9.914 14.443 -6.954 1.00 93.62 257 THR A C 1
ATOM 1971 O O . THR A 1 257 ? 10.395 13.738 -6.062 1.00 93.62 257 THR A O 1
ATOM 1974 N N . LEU A 1 258 ? 9.674 13.982 -8.181 1.00 95.00 258 LEU A N 1
ATOM 1975 C CA . LEU A 1 258 ? 10.054 12.650 -8.650 1.00 95.00 258 LEU A CA 1
ATOM 1976 C C . LEU A 1 258 ? 11.211 12.761 -9.637 1.00 95.00 258 LEU A C 1
ATOM 1978 O O . LEU A 1 258 ? 11.184 13.583 -10.557 1.00 95.00 258 LEU A O 1
ATOM 1982 N N . HIS A 1 259 ? 12.215 11.912 -9.464 1.00 95.06 259 HIS A N 1
ATOM 1983 C CA . HIS A 1 259 ? 13.333 11.798 -10.389 1.00 95.06 259 HIS A CA 1
ATOM 1984 C C . HIS A 1 259 ? 12.905 11.079 -11.688 1.00 95.06 259 HIS A C 1
ATOM 1986 O O . HIS A 1 259 ? 11.822 10.480 -11.753 1.00 95.06 259 HIS A O 1
ATOM 1992 N N . PRO A 1 260 ? 13.706 11.164 -12.767 1.00 94.75 260 PRO A N 1
ATOM 1993 C CA . PRO A 1 260 ? 13.469 10.404 -13.992 1.00 94.75 260 PRO A CA 1
ATOM 1994 C C . PRO A 1 260 ? 13.311 8.906 -13.736 1.00 94.75 260 PRO A C 1
ATOM 1996 O O . PRO A 1 260 ? 14.162 8.307 -13.084 1.00 94.75 260 PRO A O 1
ATOM 1999 N N . SER A 1 261 ? 12.265 8.286 -14.293 1.00 94.25 261 SER A N 1
ATOM 2000 C CA . SER A 1 261 ? 12.020 6.839 -14.142 1.00 94.25 261 SER A CA 1
ATOM 2001 C C . SER A 1 261 ? 11.982 6.354 -12.679 1.00 94.25 261 SER A C 1
ATOM 2003 O O . SER A 1 261 ? 12.286 5.196 -12.394 1.00 94.25 261 SER A O 1
ATOM 2005 N N . GLU A 1 262 ? 11.624 7.237 -11.741 1.00 95.25 262 GLU A N 1
ATOM 2006 C CA . GLU A 1 262 ? 11.509 6.907 -10.323 1.00 95.25 262 GLU A CA 1
ATOM 2007 C C . GLU A 1 262 ? 10.114 6.364 -9.996 1.00 95.25 262 GLU A C 1
ATOM 2009 O O . GLU A 1 262 ? 9.086 6.948 -10.354 1.00 95.25 262 GLU A O 1
ATOM 2014 N N . ALA A 1 263 ? 10.088 5.265 -9.251 1.00 95.94 263 ALA A N 1
ATOM 2015 C CA . ALA A 1 263 ? 8.926 4.801 -8.523 1.00 95.94 263 ALA A CA 1
ATOM 2016 C C . ALA A 1 263 ? 9.111 5.037 -7.037 1.00 95.94 263 ALA A C 1
ATOM 2018 O O . ALA A 1 263 ? 10.076 4.568 -6.439 1.00 95.94 263 ALA A O 1
ATOM 2019 N N . LEU A 1 264 ? 8.144 5.728 -6.452 1.00 96.06 264 LEU A N 1
ATOM 2020 C CA . LEU A 1 264 ? 8.145 6.112 -5.059 1.00 96.06 264 LEU A CA 1
ATOM 2021 C C . LEU A 1 264 ? 6.916 5.531 -4.363 1.00 96.06 264 LEU A C 1
ATOM 2023 O O . LEU A 1 264 ? 5.776 5.766 -4.770 1.00 96.06 264 LEU A O 1
ATOM 2027 N N . LEU A 1 265 ? 7.162 4.777 -3.296 1.00 97.19 265 LEU A N 1
ATOM 2028 C CA . LEU A 1 265 ? 6.143 4.227 -2.416 1.00 97.19 265 LEU A CA 1
ATOM 2029 C C . LEU A 1 265 ? 6.229 4.926 -1.062 1.00 97.19 265 LEU A 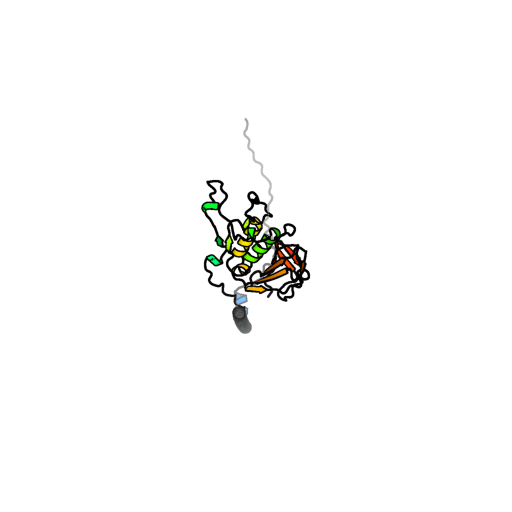C 1
ATOM 2031 O O . LEU A 1 265 ? 7.209 4.778 -0.329 1.00 97.19 265 LEU A O 1
ATOM 2035 N N . LEU A 1 266 ? 5.182 5.668 -0.727 1.00 96.56 266 LEU A N 1
ATOM 2036 C CA . LEU A 1 266 ? 5.051 6.406 0.522 1.00 96.56 266 LEU A CA 1
ATOM 2037 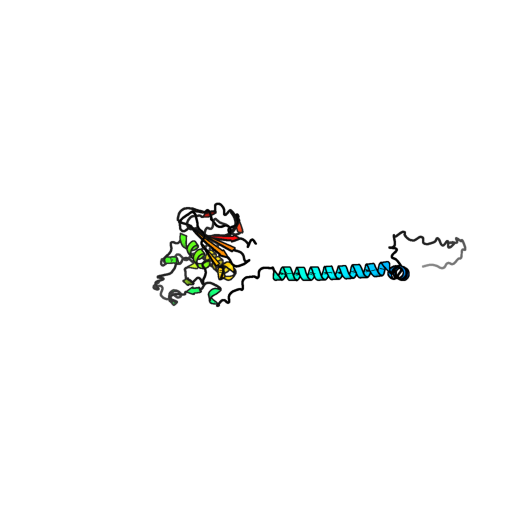C C . LEU A 1 266 ? 3.959 5.777 1.382 1.00 96.56 266 LEU A C 1
ATOM 2039 O O . LEU A 1 266 ? 2.994 5.219 0.856 1.00 96.56 266 LEU A O 1
ATOM 2043 N N . LYS A 1 267 ? 4.081 5.906 2.702 1.00 96.38 267 LYS A N 1
ATOM 2044 C CA . LYS A 1 267 ? 3.043 5.503 3.649 1.00 96.38 267 LYS A CA 1
ATOM 2045 C C . LYS A 1 267 ? 2.682 6.607 4.624 1.00 96.38 267 LYS A C 1
ATOM 2047 O O . LYS A 1 267 ? 3.513 7.442 4.975 1.00 96.38 267 LYS A O 1
ATOM 2052 N N . PHE A 1 268 ? 1.441 6.569 5.085 1.00 95.81 268 PHE A N 1
ATOM 2053 C CA . PHE A 1 268 ? 0.926 7.472 6.105 1.00 95.81 268 PHE A CA 1
ATOM 2054 C C . PHE A 1 268 ? -0.216 6.809 6.896 1.00 95.81 268 PHE A C 1
ATOM 2056 O O . PHE A 1 268 ? -0.891 5.909 6.378 1.00 95.81 268 PHE A O 1
ATOM 2063 N N . PRO A 1 269 ? -0.429 7.202 8.165 1.00 94.44 269 PRO A N 1
ATOM 2064 C CA . PRO A 1 269 ? -1.434 6.577 9.016 1.00 94.44 269 PRO A CA 1
ATOM 2065 C C . PRO A 1 269 ? -2.869 6.942 8.609 1.00 94.44 269 PRO A C 1
ATOM 2067 O O . PRO A 1 269 ? -3.129 7.923 7.904 1.00 94.44 269 PRO A O 1
ATOM 2070 N N . TYR A 1 270 ? -3.825 6.150 9.097 1.00 90.88 270 TYR A N 1
ATOM 2071 C CA . TYR A 1 270 ? -5.232 6.529 9.087 1.00 90.88 270 TYR A CA 1
ATOM 2072 C C . TYR A 1 270 ? -5.449 7.714 10.037 1.00 90.88 270 TYR A C 1
ATOM 2074 O O . TYR A 1 270 ? -5.147 7.624 11.225 1.00 90.88 270 TYR A O 1
ATOM 2082 N N . VAL A 1 271 ? -5.989 8.811 9.508 1.00 86.25 271 VAL A N 1
ATOM 2083 C CA . VAL A 1 271 ? -6.475 9.952 10.296 1.00 86.25 271 VAL A CA 1
ATOM 2084 C C . VAL A 1 271 ? -8.001 9.872 10.319 1.00 86.25 271 VAL A C 1
ATOM 2086 O O . VAL A 1 271 ? -8.605 9.693 9.255 1.00 86.25 271 VAL A O 1
ATOM 2089 N N . ALA A 1 272 ? -8.566 9.899 11.530 1.00 70.44 272 ALA A N 1
ATOM 2090 C CA . ALA A 1 272 ? -9.996 9.777 11.819 1.00 70.44 272 ALA A CA 1
ATOM 2091 C C . ALA A 1 272 ? -10.741 11.101 11.646 1.00 70.44 272 ALA A C 1
ATOM 2093 O O . ALA A 1 272 ? -10.133 12.152 11.952 1.00 70.44 272 ALA A O 1
#

InterPro domains:
  IPR013780 Glycosyl hydrolase, all-beta [G3DSA:2.60.40.1180] (187-272)
  IPR017853 Glycoside hydrolase superfamily [SSF51445] (30-104)
  IPR017853 Glycoside hydrolase superfamily [SSF51445] (92-207)
  IPR031984 Solute carrier family 3 member 2, N-terminal domain [PF16028] (26-95)
  IPR042280 Amino acid transporter heavy chain SLC3A2 [PTHR46673] (6-120)

pLDDT: mean 80.38, std 19.34, range [30.27, 98.31]

Radius of gyration: 41.08 Å; chains: 1; bounding box: 87×49×131 Å

Organism: Acipenser ruthenus (NCBI:txid7906)